Protein 2GYQ (pdb70)

Solvent-accessible surface area: 14610 Å² total; per-residue (Å²): 186,68,189,116,32,124,86,13,113,67,34,71,50,4,0,27,30,14,0,47,5,0,22,33,0,0,72,42,7,22,144,10,7,62,118,20,37,153,58,10,72,38,157,85,2,20,98,37,8,53,58,14,33,100,45,0,83,108,0,22,108,45,0,58,66,0,3,142,105,41,63,84,156,35,75,62,22,100,0,21,0,0,50,3,6,28,114,7,13,73,76,9,10,37,43,6,53,58,137,69,5,25,6,2,4,6,16,3,12,6,20,1,11,5,27,6,0,23,6,20,0,31,12,2,29,60,26,0,105,123,47,55,47,90,52,4,25,145,54,0,46,61,0,19,78,31,0,101,44,9,17,77,122,16,94,99,42,102,37,137,77,161,253,137,116,111,78,6,69,68,26,61,49,3,0,33,27,14,0,79,6,1,21,42,0,0,62,39,6,28,123,11,8,62,120,25,32,152,71,14,71,35,171,97,2,28,100,40,7,53,60,10,28,90,56,0,94,108,0,28,112,45,0,44,74,0,0,147,116,39,69,70,177,54,43,31,30,75,0,9,0,0,50,6,6,34,108,8,16,88,78,12,8,25,37,7,55,57,133,64,5,28,3,7,3,6,15,3,13,5,17,1,16,6,24,6,0,29,6,22,0,33,13,4,20,42,20,0,86,107,49,45,13,92,54,0,16,168,39,0,46,57,0,25,66,29,0,100,40,13,15,83,135,15,99,109,41,90,87

Nearest PDB structures (foldseek):
  2gyq-assembly1_B  TM=9.815E-01  e=6.489E-19  Rhodopseudomonas palustris CGA009
  4eru-assembly1_B  TM=9.199E-01  e=1.095E-09  Salmonella enterica subsp. enterica serovar Typhimurium str. 14028S
  7tmv-assembly1_B  TM=9.478E-01  e=3.724E-09  Klebsiella pneumoniae subsp. pneumoniae HS11286
  2gs4-assembly1_A  TM=9.525E-01  e=3.377E-09  Escherichia coli
  6z0c-assembly4_D  TM=4.037E-01  e=8.056E-02  Escherichia coli

Radius of gyration: 19.31 Å; Cα contacts (8 Å, |Δi|>4): 465; chains: 2; bounding box: 38×54×50 Å

Organism: Rhodopseudomonas palustris (strain ATCC BAA-98 / CGA009) (NCBI:txid258594)

Structure (mmCIF, N/CA/C/O backbone):
data_2GYQ
#
_entry.id   2GYQ
#
_cell.length_a   33.451
_cell.length_b   101.125
_cell.length_c   103.802
_cell.angle_alpha   90.00
_cell.angle_beta   90.00
_cell.angle_gamma   90.00
#
_symmetry.space_group_name_H-M   'P 21 21 21'
#
loop_
_entity.id
_entity.type
_entity.pdbx_description
1 polymer 'ycfI, putative structural protein'
2 non-polymer 'FE (III) ION'
3 non-polymer 'ZINC ION'
4 non-polymer 'SODIUM ION'
5 non-polymer 'ACETATE ION'
6 non-polymer 1,2-ETHANEDIOL
7 water water
#
loop_
_atom_site.group_PDB
_atom_site.id
_atom_site.type_symbol
_atom_site.label_atom_id
_atom_site.label_alt_id
_atom_site.label_comp_id
_atom_site.label_asym_id
_atom_site.label_entity_id
_atom_site.label_seq_id
_atom_site.pdbx_PDB_ins_code
_atom_site.Cartn_x
_atom_site.Cartn_y
_atom_site.Cartn_z
_atom_site.occupancy
_atom_site.B_iso_or_equiv
_atom_site.auth_seq_id
_atom_site.auth_comp_id
_atom_site.auth_asym_id
_atom_site.auth_atom_id
_atom_site.pdbx_PDB_model_num
ATOM 1 N N . MET A 1 3 ? -5.423 -6.218 0.620 1.00 30.73 1 MET A N 1
ATOM 2 C CA . MET A 1 3 ? -4.379 -5.148 0.501 1.00 30.16 1 MET A CA 1
ATOM 3 C C . MET A 1 3 ? -4.388 -4.246 1.728 1.00 28.59 1 MET A C 1
ATOM 4 O O . MET A 1 3 ? -3.584 -3.298 1.844 1.00 28.36 1 MET A O 1
ATOM 9 N N . GLY A 1 4 ? -5.299 -4.536 2.648 1.00 27.79 2 GLY A N 1
ATOM 10 C CA . GLY A 1 4 ? -5.478 -3.718 3.806 1.00 25.58 2 GLY A CA 1
ATOM 11 C C . GLY A 1 4 ? -6.183 -2.407 3.479 1.00 24.26 2 GLY A C 1
ATOM 12 O O . GLY A 1 4 ? -6.479 -2.095 2.323 1.00 25.08 2 GLY A O 1
ATOM 13 N N . PHE A 1 5 ? -6.423 -1.624 4.514 1.00 22.10 3 PHE A N 1
ATOM 14 C CA . PHE A 1 5 ? -7.124 -0.352 4.410 1.00 21.75 3 PHE A CA 1
ATOM 15 C C . PHE A 1 5 ? -6.448 0.817 3.727 1.00 23.04 3 PHE A C 1
ATOM 16 O O . PHE A 1 5 ? -7.125 1.622 3.072 1.00 25.63 3 PHE A O 1
ATOM 24 N N . PHE A 1 6 ? -5.143 0.930 3.857 1.00 21.78 4 PHE A N 1
ATOM 25 C CA A PHE A 1 6 ? -4.492 2.182 3.459 0.60 20.22 4 PHE A CA 1
ATOM 26 C CA B PHE A 1 6 ? -4.438 2.193 3.582 0.40 20.86 4 PHE A CA 1
ATOM 27 C C . PHE A 1 6 ? -3.343 1.922 2.557 1.00 19.93 4 PHE A C 1
ATOM 28 O O . PHE A 1 6 ? -2.292 2.520 2.675 1.00 18.79 4 PHE A O 1
ATOM 43 N N . SER A 1 7 ? -3.580 1.038 1.591 1.00 19.56 5 SER A N 1
ATOM 44 C CA A SER A 1 7 ? -2.534 0.603 0.668 0.60 19.61 5 SER A CA 1
ATOM 45 C CA B SER A 1 7 ? -2.497 0.617 0.712 0.40 19.77 5 SER A CA 1
ATOM 46 C C . SER A 1 7 ? -2.002 1.809 -0.121 1.00 19.72 5 SER A C 1
ATOM 47 O O . SER A 1 7 ? -2.776 2.539 -0.767 1.00 19.84 5 SER A O 1
ATOM 52 N N . ARG A 1 8 ? -0.698 2.029 -0.048 1.00 19.29 6 ARG A N 1
AT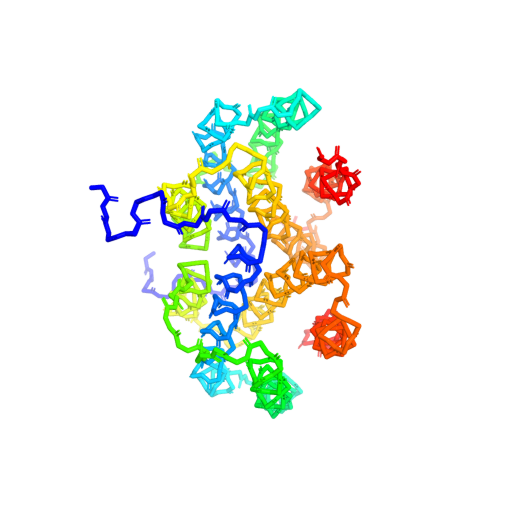OM 53 C CA . ARG A 1 8 ? -0.024 3.137 -0.796 1.00 17.89 6 ARG A CA 1
ATOM 54 C C . ARG A 1 8 ? -0.576 4.552 -0.430 1.00 19.04 6 ARG A C 1
ATOM 55 O O . ARG A 1 8 ? -0.487 5.494 -1.242 1.00 20.87 6 ARG A O 1
ATOM 63 N N . ASP A 1 9 ? -1.114 4.737 0.777 1.00 17.98 7 ASP A N 1
ATOM 64 C CA . ASP A 1 9 ? -1.595 6.060 1.183 1.00 16.93 7 ASP A CA 1
ATOM 65 C C . ASP A 1 9 ? -0.592 7.003 1.896 1.00 17.35 7 ASP A C 1
ATOM 66 O O . ASP A 1 9 ? -0.839 8.209 2.059 1.00 18.84 7 ASP A O 1
ATOM 71 N N . ILE A 1 10 ? 0.530 6.443 2.329 1.00 14.42 8 ILE A N 1
ATOM 72 C CA . ILE A 1 10 ? 1.625 7.247 2.871 1.00 13.67 8 ILE A CA 1
ATOM 73 C C . ILE A 1 10 ? 2.471 7.705 1.691 1.00 13.45 8 ILE A C 1
ATOM 74 O O . ILE A 1 10 ? 3.174 6.914 1.075 1.00 13.99 8 ILE A O 1
ATOM 79 N N . GLN A 1 11 ? 2.381 8.990 1.373 1.00 13.30 9 GLN A N 1
ATOM 80 C CA A GLN A 1 11 ? 2.987 9.472 0.130 0.60 14.53 9 GLN A CA 1
ATOM 81 C CA B GLN A 1 11 ? 2.939 9.529 0.133 0.40 14.73 9 GLN A CA 1
ATOM 82 C C . GLN A 1 11 ? 4.271 10.252 0.312 1.00 15.36 9 GLN A C 1
ATOM 83 O O . GLN A 1 11 ? 5.101 10.277 -0.569 1.00 17.85 9 GLN A O 1
ATOM 94 N N . THR A 1 12 ? 4.436 10.879 1.456 1.00 14.19 10 THR A N 1
ATOM 95 C CA . THR A 1 12 ? 5.558 11.769 1.705 1.00 13.72 10 THR A CA 1
ATOM 96 C C . THR A 1 12 ? 6.219 11.474 3.050 1.00 12.63 10 THR A C 1
ATOM 97 O O . THR A 1 12 ? 5.640 10.771 3.894 1.00 12.22 10 THR A O 1
ATOM 101 N N . MET A 1 13 ? 7.394 12.067 3.280 1.00 12.28 11 MET A N 1
ATOM 102 C CA . MET A 1 13 ? 8.039 11.970 4.615 1.00 11.98 11 MET A CA 1
ATOM 103 C C . MET A 1 13 ? 7.183 12.611 5.693 1.00 12.13 11 MET A C 1
ATOM 104 O O . MET A 1 13 ? 7.166 12.099 6.807 1.00 12.45 11 MET A O 1
ATOM 109 N N . GLU A 1 14 ? 6.448 13.710 5.395 1.00 11.82 12 GLU A N 1
ATOM 110 C CA A GLU A 1 14 ? 5.521 14.266 6.381 0.50 12.13 12 GLU A CA 1
ATOM 111 C CA B GLU A 1 14 ? 5.524 14.280 6.366 0.50 12.46 12 GLU A CA 1
ATOM 112 C C . GLU A 1 14 ? 4.470 13.226 6.745 1.00 12.03 12 GLU A C 1
ATOM 113 O O . GLU A 1 14 ? 4.175 13.013 7.960 1.00 11.59 12 GLU A O 1
ATOM 124 N N . ASP A 1 15 ? 3.933 12.517 5.736 1.00 11.20 13 ASP A N 1
ATOM 125 C CA . ASP A 1 15 ? 2.947 11.447 6.035 1.00 11.48 13 ASP A CA 1
ATOM 126 C C . ASP A 1 15 ? 3.579 10.334 6.893 1.00 10.73 13 ASP A C 1
ATOM 127 O O . ASP A 1 15 ? 2.919 9.811 7.812 1.00 10.69 13 ASP A O 1
ATOM 132 N N . LEU A 1 16 ? 4.818 9.977 6.604 1.00 9.43 14 LEU A N 1
ATOM 133 C CA . LEU A 1 16 ? 5.471 8.877 7.340 1.00 9.58 14 LEU A CA 1
ATOM 134 C C . LEU A 1 16 ? 5.759 9.306 8.804 1.00 10.42 14 LEU A C 1
ATOM 135 O O . LEU A 1 16 ? 5.547 8.521 9.730 1.00 10.24 14 LEU A O 1
ATOM 140 N N . LEU A 1 17 ? 6.208 10.545 8.989 1.00 10.35 15 LEU A N 1
ATOM 141 C CA . LEU A 1 17 ? 6.382 11.104 10.329 1.00 10.32 15 LEU A CA 1
ATOM 142 C C . LEU A 1 17 ? 5.068 11.060 11.104 1.00 9.55 15 LEU A C 1
ATOM 143 O O . LEU A 1 17 ? 5.020 10.654 12.254 1.00 10.01 15 LEU A O 1
ATOM 148 N N . LEU A 1 18 ? 3.983 11.499 10.461 1.00 9.35 16 LEU A N 1
ATOM 149 C CA . LEU A 1 18 ? 2.667 11.524 11.114 1.00 9.83 16 LEU A CA 1
ATOM 150 C C . LEU A 1 18 ? 2.285 10.083 11.537 1.00 9.17 16 LEU A C 1
ATOM 151 O O . LEU A 1 18 ? 1.829 9.859 12.690 1.00 9.48 16 LEU A O 1
ATOM 156 N N . HIS A 1 19 ? 2.426 9.125 10.611 1.00 9.16 17 HIS A N 1
ATOM 157 C CA . HIS A 1 19 ? 2.117 7.723 10.896 1.00 7.80 17 HIS A CA 1
ATOM 158 C C . HIS A 1 19 ? 2.981 7.220 12.087 1.00 7.74 17 HIS A C 1
ATOM 159 O O . HIS A 1 19 ? 2.463 6.612 13.029 1.00 8.60 17 HIS A O 1
ATOM 166 N N . GLY A 1 20 ? 4.282 7.525 12.089 1.00 7.96 18 GLY A N 1
ATOM 167 C CA . GLY A 1 20 ? 5.210 7.109 13.162 1.00 8.95 18 GLY A CA 1
ATOM 168 C C . GLY A 1 20 ? 4.838 7.743 14.504 1.00 8.44 18 GLY A C 1
ATOM 169 O O . GLY A 1 20 ? 4.947 7.104 15.541 1.00 8.76 18 GLY A O 1
ATOM 170 N N . LEU A 1 21 ? 4.446 9.015 14.498 1.00 8.65 19 LEU A N 1
ATOM 171 C CA . LEU A 1 21 ? 4.017 9.702 15.740 1.00 9.09 19 LEU A CA 1
ATOM 172 C C . LEU A 1 21 ? 2.713 9.053 16.271 1.00 8.34 19 LEU A C 1
ATOM 173 O O . LEU A 1 21 ? 2.577 8.835 17.467 1.00 9.39 19 LEU A O 1
ATOM 178 N N . ARG A 1 22 ? 1.780 8.724 15.376 1.00 8.91 20 ARG A N 1
ATOM 179 C CA . ARG A 1 22 ? 0.539 8.066 15.805 1.00 9.48 20 ARG A CA 1
ATOM 180 C C . ARG A 1 22 ? 0.836 6.671 16.363 1.00 8.38 20 ARG A C 1
ATOM 181 O O . ARG A 1 22 ? 0.270 6.263 17.376 1.00 8.65 20 ARG A O 1
ATOM 189 N N . ASP A 1 23 ? 1.797 5.998 15.776 1.00 8.47 21 ASP A N 1
ATOM 190 C CA . ASP A 1 23 ? 2.220 4.645 16.205 1.00 8.65 21 ASP A CA 1
ATOM 191 C C . ASP A 1 23 ? 2.823 4.741 17.647 1.00 7.94 21 ASP A C 1
ATOM 192 O O . ASP A 1 23 ? 2.407 4.005 18.572 1.00 8.56 21 ASP A O 1
ATOM 197 N N . ILE A 1 24 ? 3.738 5.688 17.888 1.00 8.23 22 ILE A N 1
ATOM 198 C CA . ILE A 1 24 ? 4.330 5.797 19.234 1.00 9.35 22 ILE A CA 1
ATOM 199 C C . ILE A 1 24 ? 3.316 6.306 20.253 1.00 8.78 22 ILE A C 1
ATOM 200 O O . ILE A 1 24 ? 3.361 5.898 21.429 1.00 8.79 22 ILE A O 1
ATOM 205 N N . TYR A 1 25 ? 2.380 7.142 19.804 1.00 9.36 23 TYR A N 1
ATOM 206 C CA . TYR A 1 25 ? 1.312 7.631 20.687 1.00 9.88 23 TYR A CA 1
ATOM 207 C C . TYR A 1 25 ? 0.483 6.448 21.175 1.00 9.50 23 TYR A C 1
ATOM 208 O O . TYR A 1 25 ? 0.237 6.288 22.402 1.00 8.99 23 TYR A O 1
ATOM 217 N N . TYR A 1 26 ? 0.089 5.591 20.244 1.00 9.55 24 TYR A N 1
ATOM 218 C CA . TYR A 1 26 ? -0.629 4.372 20.600 1.00 9.33 24 TYR A CA 1
ATOM 219 C C . TYR A 1 26 ? 0.211 3.525 21.580 1.00 9.00 24 TYR A C 1
ATOM 220 O O . TYR A 1 26 ? -0.328 3.010 22.602 1.00 9.32 24 TYR A O 1
ATOM 229 N N . ALA A 1 27 ? 1.507 3.383 21.304 1.00 8.54 25 ALA A N 1
ATOM 230 C CA . ALA A 1 27 ? 2.360 2.598 22.191 1.00 8.75 25 ALA A CA 1
ATOM 231 C C . ALA A 1 27 ? 2.393 3.186 23.609 1.00 8.69 25 ALA A C 1
ATOM 232 O O . ALA A 1 27 ? 2.261 2.444 24.590 1.00 9.28 25 ALA A O 1
ATOM 234 N N . GLU A 1 28 ? 2.543 4.515 23.711 1.00 8.92 26 GLU A N 1
ATOM 235 C CA . GLU A 1 28 ? 2.516 5.160 25.027 1.00 9.34 26 GLU A CA 1
ATOM 236 C C . GLU A 1 28 ? 1.209 4.908 25.753 1.00 9.60 26 GLU A C 1
ATOM 237 O O . GLU A 1 28 ? 1.212 4.574 26.953 1.00 10.12 26 GLU A O 1
ATOM 243 N N . GLN A 1 29 ? 0.097 4.967 25.033 1.00 9.41 27 GLN A N 1
ATOM 244 C CA A GLN A 1 29 ? -1.192 4.658 25.644 0.60 9.91 27 GLN A CA 1
ATOM 245 C CA B GLN A 1 29 ? -1.186 4.663 25.654 0.40 10.10 27 GLN A CA 1
ATOM 246 C C . GLN A 1 29 ? -1.239 3.215 26.147 1.00 10.10 27 GLN A C 1
ATOM 247 O O . GLN A 1 29 ? -1.704 2.942 27.283 1.00 11.53 27 GLN A O 1
ATOM 258 N N . GLN A 1 30 ? -0.734 2.291 25.345 1.00 9.60 28 GLN A N 1
ATOM 259 C CA . GLN A 1 30 ? -0.721 0.884 25.760 1.00 10.13 28 GLN A CA 1
ATOM 260 C C . GLN A 1 30 ? 0.162 0.657 26.973 1.00 10.76 28 GLN A C 1
ATOM 261 O O . GLN A 1 30 ? -0.191 -0.150 27.877 1.00 11.62 28 GLN A O 1
ATOM 267 N N . ILE A 1 31 ? 1.277 1.376 27.008 1.00 9.59 29 ILE A N 1
ATOM 268 C CA . ILE A 1 31 ? 2.199 1.306 28.128 1.00 10.54 29 ILE A CA 1
ATOM 269 C C . ILE A 1 31 ? 1.488 1.799 29.403 1.00 11.43 29 ILE A C 1
ATOM 270 O O . ILE A 1 31 ? 1.662 1.210 30.475 1.00 11.58 29 ILE A O 1
ATOM 275 N N . THR A 1 32 ? 0.679 2.853 29.291 1.00 12.13 30 THR A N 1
ATOM 276 C CA . THR A 1 32 ? -0.065 3.316 30.499 1.00 12.61 30 THR A CA 1
ATOM 277 C C . THR A 1 32 ? -1.056 2.280 31.006 1.00 13.44 30 THR A C 1
ATOM 278 O O . THR A 1 32 ? -1.380 2.264 32.199 1.00 12.79 30 THR A O 1
ATOM 282 N N . LYS A 1 33 ? -1.487 1.380 30.119 1.00 13.86 31 LYS A N 1
ATOM 283 C CA . LYS A 1 33 ? -2.424 0.304 30.514 1.00 16.37 31 LYS A CA 1
ATOM 284 C C . LYS A 1 33 ? -1.656 -0.878 31.063 1.00 16.50 31 LYS A C 1
ATOM 285 O O . LYS A 1 33 ? -2.139 -1.558 32.004 1.00 19.04 31 LYS A O 1
ATOM 291 N N . ALA A 1 34 ? -0.464 -1.138 30.519 1.00 15.70 32 ALA A N 1
ATOM 292 C CA . ALA A 1 34 ? 0.336 -2.299 30.923 1.00 15.71 32 ALA A CA 1
ATOM 293 C C . ALA A 1 34 ? 1.082 -2.072 32.232 1.00 14.68 32 ALA A C 1
ATOM 294 O O . ALA A 1 34 ? 1.278 -3.019 33.042 1.00 14.34 32 ALA A O 1
ATOM 296 N N . LEU A 1 35 ? 1.557 -0.864 32.439 1.00 14.69 33 LEU A N 1
ATOM 297 C CA . LEU A 1 35 ? 2.376 -0.603 33.628 1.00 13.92 33 LEU A CA 1
ATOM 298 C C . LEU A 1 35 ? 1.660 -0.931 34.961 1.00 14.58 33 LEU A C 1
ATOM 299 O O . LEU A 1 35 ? 2.277 -1.549 35.836 1.00 13.59 33 LEU A O 1
ATOM 304 N N . PRO A 1 36 ? 0.372 -0.569 35.127 1.00 15.03 34 PRO A N 1
ATOM 305 C CA . PRO A 1 36 ? -0.304 -0.971 36.390 1.00 15.72 34 PRO A CA 1
ATOM 306 C C . PRO A 1 36 ? -0.262 -2.485 36.661 1.00 14.72 34 PRO A C 1
ATOM 307 O O . PRO A 1 36 ? -0.100 -2.898 37.833 1.00 14.58 34 PRO A O 1
ATOM 311 N N . LYS A 1 37 ? -0.334 -3.299 35.591 1.00 15.33 35 LYS A N 1
ATOM 312 C CA A LYS A 1 37 ? -0.235 -4.765 35.728 0.50 15.20 35 LYS A CA 1
ATOM 313 C CA B LYS A 1 37 ? -0.244 -4.755 35.725 0.50 15.20 35 LYS A CA 1
ATOM 314 C C . LYS A 1 37 ? 1.158 -5.192 36.160 1.00 14.78 35 LYS A C 1
ATOM 315 O O . LYS A 1 37 ? 1.328 -6.041 37.076 1.00 15.26 35 LYS A O 1
ATOM 326 N N . MET A 1 38 ? 2.178 -4.585 35.550 1.00 12.93 36 MET A N 1
ATOM 327 C CA A MET A 1 38 ? 3.555 -4.908 35.927 0.50 13.04 36 MET A CA 1
ATOM 328 C CA B MET A 1 38 ? 3.590 -4.832 35.905 0.50 13.90 36 MET A CA 1
ATOM 329 C C . MET A 1 38 ? 3.869 -4.436 37.345 1.00 12.79 36 MET A C 1
ATOM 330 O O . MET A 1 38 ? 4.548 -5.140 38.099 1.00 13.19 36 MET A O 1
ATOM 339 N N . ILE A 1 39 ? 3.337 -3.289 37.721 1.00 12.83 37 ILE A N 1
ATOM 340 C CA . ILE A 1 39 ? 3.491 -2.749 39.079 1.00 12.28 37 ILE A CA 1
ATOM 341 C C . ILE A 1 39 ? 2.889 -3.733 40.118 1.00 12.71 37 ILE A C 1
ATOM 342 O O . ILE A 1 39 ? 3.524 -4.074 41.139 1.00 12.86 37 ILE A O 1
ATOM 347 N N . GLU A 1 40 ? 1.680 -4.191 39.841 1.00 13.61 38 GLU A N 1
ATOM 348 C CA A GLU A 1 40 ? 1.021 -5.142 40.721 0.60 14.94 38 GLU A CA 1
ATOM 349 C CA B GLU A 1 40 ? 0.987 -5.190 40.664 0.40 14.81 38 GLU A CA 1
ATOM 350 C C . GLU A 1 40 ? 1.808 -6.457 40.815 1.00 14.90 38 GLU A C 1
ATOM 351 O O . GLU A 1 40 ? 1.891 -7.038 41.922 1.00 15.50 38 GLU A O 1
ATOM 362 N N . GLN A 1 41 ? 2.384 -6.920 39.690 1.00 12.87 39 GLN A N 1
ATOM 363 C CA . GLN A 1 41 ? 3.147 -8.189 39.680 1.00 13.59 39 GLN A CA 1
ATOM 364 C C . GLN A 1 41 ? 4.487 -8.060 40.398 1.00 12.77 39 GLN A C 1
ATOM 365 O O . GLN A 1 41 ? 5.008 -9.058 40.927 1.00 15.09 39 GLN A O 1
ATOM 371 N N . ALA A 1 42 ? 5.079 -6.857 40.383 1.00 12.79 40 ALA A N 1
ATOM 372 C CA . ALA A 1 42 ? 6.443 -6.661 40.917 1.00 12.92 40 ALA A CA 1
ATOM 373 C C . ALA A 1 42 ? 6.422 -6.784 42.437 1.00 13.28 40 ALA A C 1
ATOM 374 O O . ALA A 1 42 ? 5.549 -6.207 43.089 1.00 14.55 40 ALA A O 1
ATOM 376 N N . THR A 1 43 ? 7.351 -7.543 42.996 1.00 12.73 41 THR A N 1
ATOM 377 C CA . THR A 1 43 ? 7.432 -7.726 44.441 1.00 12.86 41 THR A CA 1
ATOM 378 C C . THR A 1 43 ? 8.416 -6.737 45.057 1.00 12.22 41 THR A C 1
ATOM 379 O O . THR A 1 43 ? 8.139 -6.139 46.088 1.00 14.34 41 THR A O 1
ATOM 383 N N . ASN A 1 44 ? 9.565 -6.577 44.441 1.00 12.75 42 ASN A N 1
ATOM 384 C CA . ASN A 1 44 ? 10.594 -5.671 44.931 1.00 12.73 42 ASN A CA 1
ATOM 385 C C . ASN A 1 44 ? 10.079 -4.241 44.900 1.00 13.59 42 ASN A C 1
ATOM 386 O O . ASN A 1 44 ? 9.529 -3.796 43.887 1.00 14.22 42 ASN A O 1
ATOM 391 N N . ARG A 1 45 ? 10.201 -3.543 46.031 1.00 13.18 43 ARG A N 1
ATOM 392 C CA . ARG A 1 45 ? 9.590 -2.215 46.149 1.00 13.95 43 ARG A CA 1
ATOM 393 C C . ARG A 1 45 ? 10.307 -1.194 45.301 1.00 15.17 43 ARG A C 1
ATOM 394 O O . ARG A 1 45 ? 9.676 -0.277 44.851 1.00 16.41 43 ARG A O 1
ATOM 402 N N . ASP A 1 46 ? 11.612 -1.333 45.043 1.00 15.12 44 ASP A N 1
ATOM 403 C CA . ASP A 1 46 ? 12.245 -0.385 44.154 1.00 16.87 44 ASP A CA 1
ATOM 404 C C . ASP A 1 46 ? 11.787 -0.558 42.705 1.00 16.17 44 ASP A C 1
ATOM 405 O O . ASP A 1 46 ? 11.630 0.418 41.982 1.00 16.40 44 ASP A O 1
ATOM 410 N N . LEU A 1 47 ? 11.533 -1.801 42.326 1.00 15.27 45 LEU A N 1
ATOM 411 C CA . LEU A 1 47 ? 10.944 -2.056 41.030 1.00 15.05 45 LEU A CA 1
ATOM 412 C C . LEU A 1 47 ? 9.504 -1.543 40.946 1.00 16.30 45 LEU A C 1
ATOM 413 O O . LEU A 1 47 ? 9.153 -0.871 39.945 1.00 16.73 45 LEU A O 1
ATOM 418 N N . SER A 1 48 ? 8.663 -1.889 41.932 1.00 17.34 46 SER A N 1
ATOM 419 C CA A SER A 1 48 ? 7.248 -1.478 41.913 0.60 17.52 46 SER A CA 1
ATOM 420 C CA B SER A 1 48 ? 7.278 -1.472 41.855 0.40 17.95 46 SER A CA 1
ATOM 421 C C . SER A 1 48 ? 7.092 0.036 41.975 1.00 18.44 46 SER A C 1
ATOM 422 O O . SER A 1 48 ? 6.416 0.650 41.139 1.00 18.34 46 SER A O 1
ATOM 427 N N . GLN A 1 49 ? 7.744 0.652 42.951 1.00 19.77 47 GLN A N 1
ATOM 428 C CA . GLN A 1 49 ? 7.703 2.099 43.066 1.00 20.77 47 GLN A CA 1
ATOM 429 C C . GLN A 1 49 ? 8.406 2.771 41.858 1.00 19.84 47 GLN A C 1
ATOM 430 O O . GLN A 1 49 ? 7.929 3.761 41.311 1.00 20.87 47 GLN A O 1
ATOM 436 N N . GLY A 1 50 ? 9.452 2.147 41.322 1.00 20.23 48 GLY A N 1
ATOM 437 C CA . GLY A 1 50 ? 10.129 2.678 40.136 1.00 18.54 48 GLY A CA 1
ATOM 438 C C . GLY A 1 50 ? 9.238 2.650 38.877 1.00 18.35 48 GLY A C 1
ATOM 439 O O . GLY A 1 50 ? 9.165 3.590 38.107 1.00 20.22 48 GLY A O 1
ATOM 440 N N . LEU A 1 51 ? 8.558 1.542 38.647 1.00 16.76 49 LEU A N 1
ATOM 441 C CA . LEU A 1 51 ? 7.616 1.495 37.505 1.00 14.75 49 LEU A CA 1
ATOM 442 C C . LEU A 1 51 ? 6.452 2.492 37.675 1.00 15.42 49 LEU A C 1
ATOM 443 O O . LEU A 1 51 ? 5.917 3.012 36.696 1.00 15.19 49 LEU A O 1
ATOM 448 N N . THR A 1 52 ? 6.047 2.745 38.922 1.00 14.55 50 THR A N 1
ATOM 449 C CA . THR A 1 52 ? 5.028 3.755 39.190 1.00 15.89 50 THR A CA 1
ATOM 450 C C . THR A 1 52 ? 5.553 5.119 38.692 1.00 15.01 50 THR A C 1
ATOM 451 O O . THR A 1 52 ? 4.802 5.886 38.063 1.00 15.57 50 THR A O 1
ATOM 455 N N . SER A 1 53 ? 6.824 5.433 38.955 1.00 14.92 51 SER A N 1
ATOM 456 C CA A SER A 1 53 ? 7.405 6.665 38.408 0.50 15.57 51 SER A CA 1
ATOM 457 C CA B SER A 1 53 ? 7.451 6.644 38.413 0.50 16.16 51 SER A CA 1
ATOM 458 C C . SER A 1 53 ? 7.431 6.656 36.872 1.00 16.26 51 SER A C 1
ATOM 459 O O . SER A 1 53 ? 7.147 7.698 36.233 1.00 16.90 51 SER A O 1
ATOM 464 N N . HIS A 1 54 ? 7.735 5.501 36.286 1.00 15.46 52 HIS A N 1
ATOM 465 C CA A HIS A 1 54 ? 7.719 5.523 34.826 0.70 15.82 52 HIS A CA 1
ATOM 466 C CA B HIS A 1 54 ? 7.706 5.262 34.816 0.30 13.86 52 HIS A CA 1
ATOM 467 C C . HIS A 1 54 ? 6.313 5.632 34.280 1.00 14.77 52 HIS A C 1
ATOM 468 O O . HIS A 1 54 ? 6.148 6.261 33.225 1.00 14.93 52 HIS A O 1
ATOM 481 N N . LEU A 1 55 ? 5.301 5.192 35.035 1.00 14.54 53 LEU A N 1
ATOM 482 C CA . LEU A 1 55 ? 3.916 5.420 34.608 1.00 13.55 53 LEU A CA 1
ATOM 483 C C . LEU A 1 55 ? 3.590 6.931 34.574 1.00 14.93 53 LEU A C 1
ATOM 484 O O . LEU A 1 55 ? 2.983 7.424 33.626 1.00 14.60 53 LEU A O 1
ATOM 489 N N . GLU A 1 56 ? 4.010 7.652 35.614 1.00 15.37 54 GLU A N 1
ATOM 490 C CA . GLU A 1 56 ? 3.802 9.112 35.675 1.00 16.96 54 GLU A CA 1
ATOM 491 C C . GLU A 1 56 ? 4.541 9.766 34.512 1.00 15.37 54 GLU A C 1
ATOM 492 O O . GLU A 1 56 ? 4.018 10.674 33.881 1.00 17.38 54 GLU A O 1
ATOM 498 N N . GLU A 1 57 ? 5.761 9.314 34.228 1.00 15.92 55 GLU A N 1
ATOM 499 C CA A GLU A 1 57 ? 6.516 9.895 33.127 0.70 15.99 55 GLU A CA 1
ATOM 500 C CA B GLU A 1 57 ? 6.545 9.853 33.124 0.30 15.41 55 GLU A CA 1
ATOM 501 C C . GLU A 1 57 ? 5.881 9.601 31.777 1.00 15.45 55 GLU A C 1
ATOM 502 O O . GLU A 1 57 ? 5.862 10.463 30.903 1.00 15.89 55 GLU A O 1
ATOM 513 N N . THR A 1 58 ? 5.335 8.393 31.614 1.00 14.30 56 THR A N 1
ATOM 514 C CA . THR A 1 58 ? 4.635 8.043 30.368 1.00 14.01 56 THR A CA 1
ATOM 515 C C . THR A 1 58 ? 3.413 8.967 30.143 1.00 1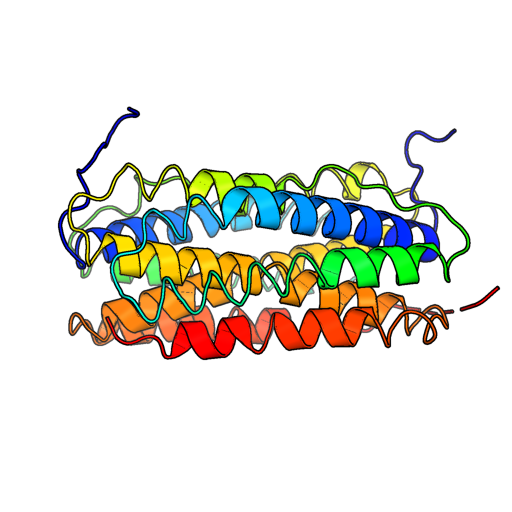4.67 56 THR A C 1
ATOM 516 O O . THR A 1 58 ? 3.137 9.389 29.008 1.00 13.14 56 THR A O 1
ATOM 520 N N . GLN A 1 59 ? 2.673 9.290 31.214 1.00 15.62 57 GLN A N 1
ATOM 521 C CA A GLN A 1 59 ? 1.571 10.245 31.087 0.60 16.42 57 GLN A CA 1
ATOM 522 C CA B GLN A 1 59 ? 1.575 10.257 31.130 0.40 16.40 57 GLN A CA 1
ATOM 523 C C . GLN A 1 59 ? 2.095 11.602 30.599 1.00 15.79 57 GLN A C 1
ATOM 524 O O . GLN A 1 59 ? 1.477 12.238 29.732 1.00 15.52 57 GLN A O 1
ATOM 535 N N . LYS A 1 60 ? 3.247 12.022 31.106 1.00 15.65 58 LYS A N 1
ATOM 536 C CA . LYS A 1 60 ? 3.852 13.281 30.645 1.00 16.06 58 LYS A CA 1
ATOM 537 C C . LYS A 1 60 ? 4.300 13.190 29.174 1.00 14.50 58 LYS A C 1
ATOM 538 O O . LYS A 1 60 ? 4.183 14.145 28.414 1.00 14.78 58 LYS A O 1
ATOM 544 N N . GLN A 1 61 ? 4.800 12.030 28.779 1.00 13.89 59 GLN A N 1
ATOM 545 C CA A GLN A 1 61 ? 5.178 11.862 27.380 0.60 12.13 59 GLN A CA 1
ATOM 546 C CA B GLN A 1 61 ? 5.184 11.741 27.380 0.40 12.57 59 GLN A CA 1
ATOM 547 C C . GLN A 1 61 ? 3.987 11.951 26.436 1.00 11.67 59 GLN A C 1
ATOM 548 O O . GLN A 1 61 ? 4.111 12.472 25.315 1.00 11.90 59 GLN A O 1
ATOM 559 N N . ILE A 1 62 ? 2.831 11.455 26.863 1.00 11.08 60 ILE A N 1
ATOM 560 C CA . ILE A 1 62 ? 1.580 11.602 26.078 1.00 11.75 60 ILE A CA 1
ATOM 561 C C . ILE A 1 62 ? 1.192 13.073 25.973 1.00 12.80 60 ILE A C 1
ATOM 562 O O . ILE A 1 62 ? 0.827 13.542 24.893 1.00 12.85 60 ILE A O 1
ATOM 567 N N . GLU A 1 63 ? 1.328 13.809 27.076 1.00 13.54 61 GLU A N 1
ATOM 568 C CA . GLU A 1 63 ? 1.065 15.265 27.063 1.00 14.53 61 GLU A CA 1
ATOM 569 C C . GLU A 1 63 ? 2.003 15.984 26.097 1.00 13.26 61 GLU A C 1
ATOM 570 O O . GLU A 1 63 ? 1.544 16.856 25.350 1.00 13.97 61 GLU A O 1
ATOM 576 N N . ARG A 1 64 ? 3.277 15.566 26.053 1.00 13.23 62 ARG A N 1
ATOM 577 C CA . ARG A 1 64 ? 4.236 16.115 25.090 1.00 13.07 62 ARG A CA 1
ATOM 578 C C . ARG A 1 64 ? 3.817 15.789 23.676 1.00 11.70 62 ARG A C 1
ATOM 579 O O . ARG A 1 64 ? 3.799 16.672 22.809 1.00 11.63 62 ARG A O 1
ATOM 587 N N . LEU A 1 65 ? 3.420 14.543 23.433 1.00 10.82 63 LEU A N 1
ATOM 588 C CA . LEU A 1 65 ? 2.964 14.173 22.091 1.00 10.48 63 LEU A CA 1
ATOM 589 C C . LEU A 1 65 ? 1.708 14.966 21.685 1.00 10.84 63 LEU A C 1
ATOM 590 O O . LEU A 1 65 ? 1.564 15.315 20.533 1.00 11.58 63 LEU A O 1
ATOM 595 N N . ASP A 1 66 ? 0.799 15.230 22.643 1.00 11.79 64 ASP A N 1
ATOM 596 C CA . ASP A 1 66 ? -0.397 16.032 22.351 1.00 12.85 64 ASP A CA 1
ATOM 597 C C . ASP A 1 66 ? 0.014 17.390 21.801 1.00 12.94 64 ASP A C 1
ATOM 598 O O . ASP A 1 66 ? -0.580 17.878 20.827 1.00 13.92 64 ASP A O 1
ATOM 603 N N . GLN A 1 67 ? 1.071 17.981 22.367 1.00 12.71 65 GLN A N 1
ATOM 604 C CA . GLN A 1 67 ? 1.590 19.277 21.851 1.00 13.77 65 GLN A CA 1
ATOM 605 C C . GLN A 1 67 ? 2.152 19.147 20.423 1.00 13.89 65 GLN A C 1
ATOM 606 O O . GLN A 1 67 ? 1.942 20.029 19.545 1.00 14.51 65 GLN A O 1
ATOM 612 N N . VAL A 1 68 ? 2.842 18.040 20.163 1.00 12.17 66 VAL A N 1
ATOM 613 C CA . VAL A 1 68 ? 3.374 17.776 18.829 1.00 11.93 66 VAL A CA 1
ATOM 614 C C . VAL A 1 68 ? 2.236 17.676 17.806 1.00 11.72 66 VAL A C 1
ATOM 615 O O . VAL A 1 68 ? 2.323 18.279 16.708 1.00 12.98 66 VAL A O 1
ATOM 619 N N . PHE A 1 69 ? 1.190 16.905 18.131 1.00 12.49 67 PHE A N 1
ATOM 620 C CA . PHE A 1 69 ? 0.057 16.790 17.233 1.00 12.98 67 PHE A CA 1
ATOM 621 C C . PHE A 1 69 ? -0.646 18.112 16.962 1.00 13.71 67 PHE A C 1
ATOM 622 O O . PHE A 1 69 ? -1.014 18.380 15.826 1.00 14.59 67 PHE A O 1
ATOM 630 N N . LYS A 1 70 ? -0.768 18.927 17.990 1.00 14.43 68 LYS A N 1
ATOM 631 C CA A LYS A 1 70 ? -1.298 20.293 17.853 0.50 15.90 68 LYS A CA 1
ATOM 632 C CA B LYS A 1 70 ? -1.298 20.279 17.811 0.50 15.64 68 LYS A CA 1
ATOM 633 C C . LYS A 1 70 ? -0.505 21.074 16.807 1.00 16.09 68 LYS A C 1
ATOM 634 O O . LYS A 1 70 ? -1.087 21.710 15.914 1.00 17.81 68 LYS A O 1
ATOM 645 N N . 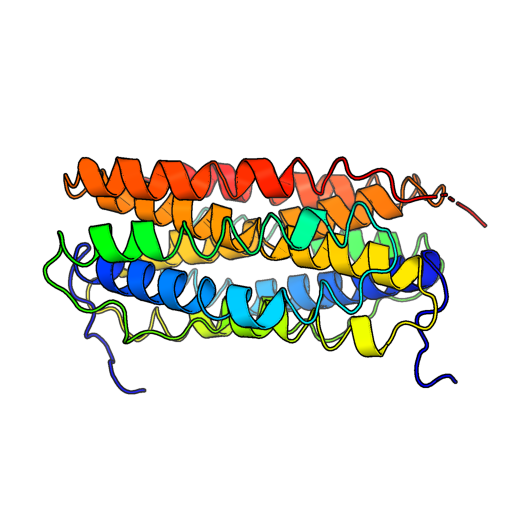LYS A 1 71 ? 0.814 21.021 16.908 1.00 15.85 69 LYS A N 1
ATOM 646 C CA . LYS A 1 71 ? 1.673 21.740 15.988 1.00 16.50 69 LYS A CA 1
ATOM 647 C C . LYS A 1 71 ? 1.537 21.242 14.554 1.00 17.07 69 LYS A C 1
ATOM 648 O O . LYS A 1 71 ? 1.719 22.015 13.606 1.00 20.22 69 LYS A O 1
ATOM 654 N N . LEU A 1 72 ? 1.207 19.948 14.383 1.00 15.17 70 LEU A N 1
ATOM 655 C CA . LEU A 1 72 ? 0.969 19.380 13.035 1.00 15.76 70 LEU A CA 1
ATOM 656 C C . LEU A 1 72 ? -0.464 19.608 12.532 1.00 16.25 70 LEU A C 1
ATOM 657 O O . LEU A 1 72 ? -0.772 19.350 11.347 1.00 17.71 70 LEU A O 1
ATOM 662 N N . GLY A 1 73 ? -1.338 20.016 13.449 1.00 16.45 71 GLY A N 1
ATOM 663 C CA . GLY A 1 73 ? -2.755 20.181 13.139 1.00 18.12 71 GLY A CA 1
ATOM 664 C C . GLY A 1 73 ? -3.413 18.860 12.801 1.00 18.36 71 GLY A C 1
ATOM 665 O O . GLY A 1 73 ? -4.245 18.807 11.874 1.00 19.56 71 GLY A O 1
ATOM 666 N N . GLN A 1 74 ? -3.046 17.798 13.534 1.00 17.33 72 GLN A N 1
ATOM 667 C CA . GLN A 1 74 ? -3.538 16.431 13.271 1.00 16.90 72 GLN A CA 1
ATOM 668 C C . GLN A 1 74 ? -3.928 15.745 14.554 1.00 16.45 72 GLN A C 1
ATOM 669 O O . GLN A 1 74 ? -3.337 16.004 15.603 1.00 17.25 72 GLN A O 1
ATOM 675 N N . LYS A 1 75 ? -4.902 14.844 14.470 1.00 16.56 73 LYS A N 1
ATOM 676 C CA A LYS A 1 75 ? -5.301 14.096 15.657 0.50 16.97 73 LYS A CA 1
ATOM 677 C CA B LYS A 1 75 ? -5.345 14.044 15.608 0.50 17.09 73 LYS A CA 1
ATOM 678 C C . LYS A 1 75 ? -4.300 12.963 15.908 1.00 16.70 73 LYS A C 1
ATOM 679 O O . LYS A 1 75 ? -3.714 12.444 14.982 1.00 16.70 73 LYS A O 1
ATOM 690 N N . PRO A 1 76 ? -4.081 12.630 17.192 1.00 16.52 74 PRO A N 1
ATOM 691 C CA . PRO A 1 76 ? -3.075 11.581 17.519 1.00 16.77 74 PRO A CA 1
ATOM 692 C C . PRO A 1 76 ? -3.560 10.159 17.291 1.00 17.19 74 PRO A C 1
ATOM 693 O O . PRO A 1 76 ? -2.742 9.228 17.222 1.00 15.83 74 PRO A O 1
ATOM 697 N N . SER A 1 77 ? -4.876 9.973 17.198 1.00 18.34 75 SER A N 1
ATOM 698 C CA . SER A 1 77 ? -5.418 8.638 16.944 1.00 19.40 75 SER A CA 1
ATOM 699 C C . SER A 1 77 ? -5.183 8.258 15.483 1.00 19.03 75 SER A C 1
ATOM 700 O O . SER A 1 77 ? -4.907 9.135 14.600 1.00 20.32 75 SER A O 1
ATOM 703 N N . GLY A 1 78 ? -5.273 6.961 15.213 1.00 17.42 76 GLY A N 1
ATOM 704 C CA . GLY A 1 78 ? -5.277 6.462 13.861 1.00 16.91 76 GLY A CA 1
ATOM 705 C C . GLY A 1 78 ? -4.284 5.410 13.445 1.00 15.26 76 GLY A C 1
ATOM 706 O O . GLY A 1 78 ? -4.349 4.908 12.304 1.00 17.18 76 GLY A O 1
ATOM 707 N N . VAL A 1 79 ? -3.332 5.078 14.322 1.00 13.31 77 VAL A N 1
ATOM 708 C CA . VAL A 1 79 ? -2.396 3.986 13.981 1.00 11.88 77 VAL A CA 1
ATOM 709 C C . VAL A 1 79 ? -2.230 3.108 15.206 1.00 11.75 77 VAL A C 1
ATOM 710 O O . VAL A 1 79 ? -2.016 3.647 16.299 1.00 15.97 77 VAL A O 1
ATOM 714 N N . ASN A 1 80 ? -2.383 1.785 15.054 1.00 10.79 78 ASN A N 1
ATOM 715 C CA . ASN A 1 80 ? -2.031 0.848 16.109 1.00 11.25 78 ASN A CA 1
ATOM 716 C C . ASN A 1 80 ? -0.638 0.294 15.869 1.00 11.13 78 ASN A C 1
ATOM 717 O O . ASN A 1 80 ? -0.185 0.259 14.736 1.00 12.79 78 ASN A O 1
ATOM 722 N N . CYS A 1 81 ? 0.020 -0.152 16.935 1.00 9.42 79 CYS A N 1
ATOM 723 C CA . CYS A 1 81 ? 1.423 -0.554 16.931 1.00 9.08 79 CYS A CA 1
ATOM 724 C C . CYS A 1 81 ? 1.522 -2.053 17.236 1.00 9.24 79 CYS A C 1
ATOM 725 O O . CYS A 1 81 ? 1.450 -2.481 18.410 1.00 8.94 79 CYS A O 1
ATOM 728 N N . PRO A 1 82 ? 1.659 -2.883 16.192 1.00 9.02 80 PRO A N 1
ATOM 729 C CA . PRO A 1 82 ? 1.821 -4.360 16.449 1.00 9.69 80 PRO A CA 1
ATOM 730 C C . PRO A 1 82 ? 3.094 -4.689 17.269 1.00 8.74 80 PRO A C 1
ATOM 731 O O . PRO A 1 82 ? 3.102 -5.667 18.014 1.00 10.10 80 PRO A O 1
ATOM 735 N N . ALA A 1 83 ? 4.137 -3.869 17.165 1.00 8.58 81 ALA A N 1
ATOM 736 C CA . ALA A 1 83 ? 5.349 -4.109 17.949 1.00 8.33 81 ALA A CA 1
ATOM 737 C C . ALA A 1 83 ? 5.084 -3.987 19.456 1.00 9.09 81 ALA A C 1
ATOM 738 O O . ALA A 1 83 ? 5.428 -4.919 20.225 1.00 9.80 81 ALA A O 1
ATOM 740 N N . ILE A 1 84 ? 4.465 -2.895 19.902 1.00 7.51 82 ILE A N 1
ATOM 741 C CA . ILE A 1 84 ? 4.175 -2.797 21.359 1.00 9.48 82 ILE A CA 1
ATOM 742 C C . ILE A 1 84 ? 3.171 -3.828 21.794 1.00 9.59 82 ILE A C 1
ATOM 743 O O . ILE A 1 84 ? 3.254 -4.370 22.892 1.00 10.01 82 ILE A O 1
ATOM 748 N N . ASP A 1 85 ? 2.230 -4.132 20.917 1.00 9.15 83 ASP A N 1
ATOM 749 C CA . ASP A 1 85 ? 1.226 -5.144 21.290 1.00 8.90 83 ASP A CA 1
ATOM 750 C C . ASP A 1 85 ? 1.918 -6.489 21.518 1.00 9.29 83 ASP A C 1
ATOM 751 O O . ASP A 1 85 ? 1.579 -7.229 22.459 1.00 9.48 83 ASP A O 1
ATOM 756 N N . GLY A 1 86 ? 2.899 -6.789 20.670 1.00 9.04 84 GLY A N 1
ATOM 757 C CA . GLY A 1 86 ? 3.665 -8.054 20.808 1.00 10.13 84 GLY A CA 1
ATOM 758 C C . GLY A 1 86 ? 4.553 -8.033 22.052 1.00 10.53 84 GLY A C 1
ATOM 759 O O . GLY A 1 86 ? 4.631 -9.021 22.775 1.00 11.05 84 GLY A O 1
ATOM 760 N N . LEU A 1 87 ? 5.225 -6.927 22.310 1.00 10.06 85 LEU A N 1
ATOM 761 C CA . LEU A 1 87 ? 6.052 -6.792 23.540 1.00 9.88 85 LEU A CA 1
ATOM 762 C C . LEU A 1 87 ? 5.232 -6.979 24.790 1.00 10.65 85 LEU A C 1
ATOM 763 O O . LEU A 1 87 ? 5.615 -7.704 25.723 1.00 11.80 85 LEU A O 1
ATOM 768 N N . ILE A 1 88 ? 4.059 -6.374 24.814 1.00 9.75 86 ILE A N 1
ATOM 769 C CA . ILE A 1 88 ? 3.281 -6.397 26.038 1.00 11.36 86 ILE A CA 1
ATOM 770 C C . ILE A 1 88 ? 2.683 -7.789 26.207 1.00 11.45 86 ILE A C 1
ATOM 771 O O . ILE A 1 88 ? 2.642 -8.302 27.326 1.00 12.68 86 ILE A O 1
ATOM 776 N N . LYS A 1 89 ? 2.223 -8.411 25.120 1.00 11.16 87 LYS A N 1
ATOM 777 C CA . LYS A 1 89 ? 1.679 -9.759 25.274 1.00 12.55 87 LYS A CA 1
ATOM 778 C C . LYS A 1 89 ? 2.787 -10.780 25.625 1.00 12.22 87 LYS A C 1
ATOM 779 O O . LYS A 1 89 ? 2.529 -11.712 26.359 1.00 12.29 87 LYS A O 1
ATOM 785 N N . GLU A 1 90 ? 3.996 -10.601 25.103 1.00 11.68 88 GLU A N 1
ATOM 786 C CA A GLU A 1 90 ? 5.133 -11.456 25.509 0.60 11.34 88 GLU A CA 1
ATOM 787 C CA B GLU A 1 90 ? 5.140 -11.397 25.519 0.40 11.65 88 GLU A CA 1
ATOM 788 C C . GLU A 1 90 ? 5.380 -11.290 27.018 1.00 10.87 88 GLU A C 1
ATOM 789 O O . GLU A 1 90 ? 5.585 -12.298 27.726 1.00 11.65 88 GLU A O 1
ATOM 800 N N . ALA A 1 91 ? 5.349 -10.055 27.515 1.00 11.84 89 ALA A N 1
ATOM 801 C CA . ALA A 1 91 ? 5.568 -9.808 28.940 1.00 13.11 89 ALA A CA 1
ATOM 802 C C . ALA A 1 91 ? 4.480 -10.535 29.774 1.00 13.19 89 ALA A C 1
ATOM 803 O O . ALA A 1 91 ? 4.782 -11.254 30.770 1.00 13.42 89 ALA A O 1
ATOM 805 N N . ASP A 1 92 ? 3.237 -10.432 29.319 1.00 12.94 90 ASP A N 1
ATOM 806 C CA A ASP A 1 92 ? 2.107 -11.100 29.975 0.60 14.21 90 ASP A CA 1
ATOM 807 C CA B ASP A 1 92 ? 2.140 -11.068 30.001 0.40 13.39 90 ASP A CA 1
ATOM 808 C C . ASP A 1 92 ? 2.292 -12.606 29.978 1.00 13.13 90 ASP A C 1
ATOM 809 O O . ASP A 1 92 ? 2.133 -13.289 31.022 1.00 13.19 90 ASP A O 1
ATOM 818 N N . GLU A 1 93 ? 2.610 -13.168 28.820 1.00 12.29 91 GLU A N 1
ATOM 819 C CA A GLU A 1 93 ? 2.768 -14.628 28.649 0.50 12.62 91 GLU A CA 1
ATOM 820 C CA B GLU A 1 93 ? 2.650 -14.638 28.784 0.50 12.11 91 GLU A CA 1
ATOM 821 C C . GLU A 1 93 ? 3.855 -15.163 29.602 1.00 12.13 91 GLU A C 1
ATOM 822 O O . GLU A 1 93 ? 3.714 -16.184 30.300 1.00 13.56 91 GLU A O 1
ATOM 833 N N . THR A 1 94 ? 4.986 -14.472 29.572 1.00 12.13 92 THR A N 1
ATOM 834 C CA . THR A 1 94 ? 6.129 -14.921 30.349 1.00 12.10 92 THR A CA 1
ATOM 835 C C . THR A 1 94 ? 5.792 -14.852 31.837 1.00 12.52 92 THR A C 1
ATOM 836 O O . THR A 1 94 ? 6.095 -15.783 32.601 1.00 12.87 92 THR A O 1
ATOM 840 N N . ALA A 1 95 ? 5.186 -13.758 32.265 1.00 12.70 93 ALA A N 1
ATOM 841 C CA . ALA A 1 95 ? 4.794 -13.655 33.690 1.00 13.34 93 ALA A CA 1
ATOM 842 C C . ALA A 1 95 ? 3.895 -14.827 34.117 1.00 13.34 93 ALA A C 1
ATOM 843 O O . ALA A 1 95 ? 4.019 -15.344 35.237 1.00 15.12 93 ALA A O 1
ATOM 845 N N . GLY A 1 96 ? 3.020 -15.251 33.217 1.00 12.78 94 GLY A N 1
ATOM 846 C CA . GLY A 1 96 ? 2.108 -16.372 33.503 1.00 14.04 94 GLY A CA 1
ATOM 847 C C . GLY A 1 96 ? 2.811 -17.718 33.617 1.00 14.38 94 GLY A C 1
ATOM 848 O O . GLY A 1 96 ? 2.201 -18.704 34.061 1.00 15.99 94 GLY A O 1
ATOM 849 N N . GLU A 1 97 ? 4.058 -17.807 33.151 1.00 12.98 95 GLU A N 1
ATOM 850 C CA . GLU A 1 97 ? 4.817 -19.070 33.166 1.00 12.80 95 GLU A CA 1
ATOM 851 C C . GLU A 1 97 ? 5.743 -19.176 34.387 1.00 13.12 95 GLU A C 1
ATOM 852 O O . GLU A 1 97 ? 6.400 -20.182 34.563 1.00 13.90 95 GLU A O 1
ATOM 858 N N . ILE A 1 98 ? 5.806 -18.132 35.206 1.00 12.73 96 ILE A N 1
ATOM 859 C CA . ILE A 1 98 ? 6.822 -18.036 36.272 1.00 13.17 96 ILE A CA 1
ATOM 860 C C . ILE A 1 98 ? 6.248 -18.341 37.639 1.00 15.36 96 ILE A C 1
ATOM 861 O O . ILE A 1 98 ? 5.217 -17.777 38.031 1.00 15.71 96 ILE A O 1
ATOM 866 N N . ALA A 1 99 ? 6.962 -19.201 38.372 1.00 15.40 97 ALA A N 1
ATOM 867 C CA . ALA A 1 99 ? 6.501 -19.724 39.659 1.00 17.59 97 ALA A CA 1
ATOM 868 C C . ALA A 1 99 ? 7.042 -19.027 40.907 1.00 17.71 97 ALA A C 1
ATOM 869 O O . ALA A 1 99 ? 6.603 -19.358 42.012 1.00 21.73 97 ALA A O 1
ATOM 871 N N . ASP A 1 100 ? 7.989 -18.122 40.745 1.00 15.59 98 ASP A N 1
ATOM 872 C CA . ASP A 1 100 ? 8.787 -17.572 41.841 1.00 14.69 98 ASP A CA 1
ATOM 873 C C . ASP A 1 100 ? 8.839 -16.043 41.704 1.00 14.91 98 ASP A C 1
ATOM 874 O O . ASP A 1 100 ? 9.038 -15.519 40.606 1.00 13.58 98 ASP A O 1
ATOM 879 N N . LYS A 1 101 ? 8.649 -15.336 42.811 1.00 14.62 99 LYS A N 1
ATOM 880 C CA A LYS A 1 101 ? 8.588 -13.858 42.817 0.60 14.41 99 LYS A CA 1
ATOM 881 C CA B LYS A 1 101 ? 8.558 -13.873 42.738 0.40 14.12 99 LYS A CA 1
ATOM 882 C C . LYS A 1 101 ? 9.880 -13.203 42.382 1.00 13.61 99 LYS A C 1
ATOM 883 O O . LYS A 1 101 ? 9.880 -12.166 41.737 1.00 13.56 99 LYS A O 1
ATOM 894 N N . THR A 1 102 ? 11.009 -13.760 42.797 1.00 13.42 100 THR A N 1
ATOM 895 C CA . THR A 1 102 ? 12.296 -13.163 42.416 1.00 13.93 100 THR A CA 1
ATOM 896 C C . THR A 1 102 ? 12.509 -13.349 40.916 1.00 13.52 100 THR A C 1
ATOM 897 O O . THR A 1 102 ? 12.907 -12.419 40.220 1.00 12.65 100 THR A O 1
ATOM 901 N N . VAL A 1 103 ? 12.154 -14.521 40.423 1.00 12.44 101 VAL A N 1
ATOM 902 C CA . VAL A 1 103 ? 12.277 -14.776 38.963 1.00 11.43 101 VAL A CA 1
ATOM 903 C C . VAL A 1 103 ? 11.312 -13.844 38.213 1.00 10.45 101 VAL A C 1
ATOM 904 O O . VAL A 1 103 ? 11.658 -13.278 37.135 1.00 10.28 101 VAL A O 1
ATOM 908 N N . LEU A 1 104 ? 10.106 -13.670 38.754 1.00 9.58 102 LEU A N 1
ATOM 909 C CA . LEU A 1 104 ? 9.100 -12.801 38.085 1.00 9.42 102 LEU A CA 1
ATOM 910 C C . LEU A 1 104 ? 9.631 -11.350 37.999 1.00 10.23 102 LEU A C 1
ATOM 911 O O . LEU A 1 104 ? 9.528 -10.711 36.938 1.00 9.73 102 LEU A O 1
ATOM 916 N N . ASP A 1 105 ? 10.268 -10.859 39.074 1.00 9.26 103 ASP A N 1
ATOM 917 C CA . ASP A 1 105 ? 10.830 -9.493 39.051 1.00 9.82 103 ASP A CA 1
ATOM 918 C C . ASP A 1 105 ? 11.925 -9.373 37.977 1.00 9.20 103 ASP A C 1
ATOM 919 O O . ASP A 1 105 ? 11.982 -8.362 37.278 1.00 9.76 103 ASP A O 1
ATOM 924 N N . ALA A 1 106 ? 12.765 -10.407 37.844 1.00 9.49 104 ALA A N 1
ATOM 925 C CA . ALA A 1 106 ? 13.811 -10.411 36.797 1.00 9.09 104 ALA A CA 1
ATOM 926 C C . ALA A 1 106 ? 13.145 -10.312 35.420 1.00 9.76 104 ALA A C 1
ATOM 927 O O . ALA A 1 106 ? 13.602 -9.541 34.548 1.00 10.26 104 ALA A O 1
ATOM 929 N N . ALA A 1 107 ? 12.066 -11.067 35.223 1.00 9.38 105 ALA A N 1
ATOM 930 C CA . ALA A 1 107 ? 11.355 -11.020 33.928 1.00 9.06 105 ALA A CA 1
ATOM 931 C C . ALA A 1 107 ? 10.730 -9.661 33.667 1.00 10.44 105 ALA A C 1
ATOM 932 O O . ALA A 1 107 ? 10.791 -9.136 32.546 1.00 11.00 105 ALA A O 1
ATOM 934 N N . ILE A 1 108 ? 10.103 -9.091 34.693 1.00 9.24 106 ILE A N 1
ATOM 935 C CA . ILE A 1 108 ? 9.534 -7.747 34.593 1.00 9.48 106 ILE A CA 1
ATOM 936 C C . ILE A 1 108 ? 10.587 -6.729 34.147 1.00 9.84 106 ILE A C 1
ATOM 937 O O . ILE A 1 108 ? 10.329 -5.929 33.231 1.00 10.11 106 ILE A O 1
ATOM 942 N N . VAL A 1 109 ? 11.763 -6.741 34.778 1.00 8.83 107 VAL A N 1
ATOM 943 C CA . VAL A 1 109 ? 12.832 -5.812 34.397 1.00 9.94 107 VAL A CA 1
ATOM 944 C C . VAL A 1 109 ? 13.191 -6.030 32.949 1.00 10.14 107 VAL A C 1
ATOM 945 O O . VAL A 1 109 ? 13.322 -5.048 32.193 1.00 10.21 107 VAL A O 1
ATOM 949 N N . ALA A 1 110 ? 13.392 -7.289 32.546 1.00 9.43 108 ALA A N 1
ATOM 950 C CA . ALA A 1 110 ? 13.849 -7.557 31.181 1.00 9.84 108 ALA A CA 1
ATOM 951 C C . ALA A 1 110 ? 12.790 -7.094 30.193 1.00 10.45 108 ALA A C 1
ATOM 952 O O . ALA A 1 110 ? 13.111 -6.503 29.147 1.00 10.70 108 ALA A O 1
ATOM 954 N N . ASN A 1 111 ? 11.522 -7.336 30.496 1.00 9.94 109 ASN A N 1
ATOM 955 C CA . ASN A 1 111 ? 10.490 -6.941 29.532 1.00 10.42 109 ASN A CA 1
ATOM 956 C C . ASN A 1 111 ? 10.307 -5.421 29.478 1.00 10.86 109 ASN A C 1
ATOM 957 O O . ASN A 1 111 ? 10.078 -4.835 28.395 1.00 11.18 109 ASN A O 1
ATOM 962 N N . ALA A 1 112 ? 10.476 -4.775 30.622 1.00 9.87 110 ALA A N 1
ATOM 963 C CA . ALA A 1 112 ? 10.434 -3.315 30.655 1.00 10.10 110 ALA A CA 1
ATOM 964 C C . ALA A 1 112 ? 11.622 -2.733 29.865 1.00 10.01 110 ALA A C 1
ATOM 965 O O . ALA A 1 112 ? 11.463 -1.787 29.079 1.00 10.66 110 ALA A O 1
ATOM 967 N N . GLN A 1 113 ? 12.799 -3.337 30.001 1.00 10.59 111 GLN A N 1
ATOM 968 C CA . GLN A 1 113 ? 13.935 -2.892 29.183 1.00 10.06 111 GLN A CA 1
ATOM 969 C C . GLN A 1 113 ? 13.686 -3.089 27.675 1.00 10.07 111 GLN A C 1
ATOM 970 O O . GLN A 1 113 ? 14.067 -2.231 26.868 1.00 10.02 111 GLN A O 1
ATOM 976 N N . ALA A 1 114 ? 13.030 -4.180 27.291 1.00 8.68 112 ALA A N 1
ATOM 977 C CA . ALA A 1 114 ? 12.730 -4.391 25.881 1.00 8.98 112 ALA A CA 1
ATOM 978 C C . ALA A 1 114 ? 11.787 -3.280 25.396 1.00 8.56 112 ALA A C 1
ATOM 979 O O . ALA A 1 114 ? 11.954 -2.747 24.296 1.00 9.33 112 ALA A O 1
ATOM 981 N N . VAL A 1 115 ? 10.784 -2.947 26.203 1.00 8.28 113 VAL A N 1
ATOM 982 C CA . VAL A 1 115 ? 9.888 -1.817 25.849 1.00 8.73 113 VAL A CA 1
ATOM 983 C C . VAL A 1 115 ? 10.664 -0.512 25.741 1.00 8.96 113 VAL A C 1
ATOM 984 O O . VAL A 1 115 ? 10.522 0.182 24.728 1.00 9.73 113 VAL A O 1
ATOM 988 N N . GLU A 1 116 ? 11.546 -0.205 26.691 1.00 9.09 114 GLU A N 1
ATOM 989 C CA A GLU A 1 116 ? 12.324 1.054 26.595 0.50 9.54 114 GLU A CA 1
ATOM 990 C CA B GLU A 1 116 ? 12.318 1.067 26.580 0.50 9.13 114 GLU A CA 1
ATOM 991 C C . GLU A 1 116 ? 13.136 1.071 25.296 1.00 10.00 114 GLU A C 1
ATOM 992 O O . GLU A 1 116 ? 13.241 2.103 24.623 1.00 9.48 114 GLU A O 1
ATOM 1003 N N . HIS A 1 117 ? 13.718 -0.069 24.964 1.00 9.44 115 HIS A N 1
ATOM 1004 C CA . HIS A 1 117 ? 14.520 -0.145 23.699 1.00 9.05 115 HIS A CA 1
ATOM 1005 C C . HIS A 1 117 ? 13.696 0.095 22.442 1.00 9.93 115 HIS A C 1
ATOM 1006 O O . HIS A 1 117 ? 14.168 0.759 21.508 1.00 9.79 115 HIS A O 1
ATOM 1013 N N . TYR A 1 118 ? 12.463 -0.417 22.409 1.00 9.64 116 TYR A N 1
ATOM 1014 C CA . TYR A 1 118 ? 11.542 -0.100 21.287 1.00 9.82 116 TYR A CA 1
ATOM 1015 C C . TYR A 1 118 ? 11.291 1.403 21.215 1.00 10.69 116 TYR A C 1
ATOM 1016 O O . TYR A 1 118 ? 11.410 2.005 20.128 1.00 11.10 116 TYR A O 1
ATOM 1025 N N . GLU A 1 119 ? 10.939 1.983 22.358 1.00 8.87 117 GLU A N 1
ATOM 1026 C CA . GLU A 1 119 ? 10.650 3.412 22.387 1.00 9.46 117 GLU A CA 1
ATOM 1027 C C . GLU A 1 119 ? 11.886 4.219 21.995 1.00 9.69 117 GLU A C 1
ATOM 1028 O O . GLU A 1 119 ? 11.756 5.191 21.254 1.00 10.09 117 GLU A O 1
ATOM 1034 N N . ILE A 1 120 ? 13.067 3.822 22.454 1.00 9.16 118 ILE A N 1
ATOM 1035 C CA . ILE A 1 120 ? 14.310 4.513 22.076 1.00 10.15 118 ILE A CA 1
ATOM 1036 C C . ILE A 1 120 ? 14.510 4.432 20.566 1.00 10.34 118 ILE A C 1
ATOM 1037 O O . ILE A 1 120 ? 14.855 5.446 19.943 1.00 11.05 118 ILE A O 1
ATOM 1042 N N . ALA A 1 121 ? 14.271 3.260 19.976 1.00 9.88 119 ALA A N 1
ATOM 1043 C CA . ALA A 1 121 ? 14.393 3.131 18.505 1.00 10.01 119 ALA A CA 1
ATOM 1044 C C . ALA A 1 121 ? 13.432 4.119 17.803 1.00 9.82 119 ALA A C 1
ATOM 1045 O O . ALA A 1 121 ? 13.825 4.902 16.916 1.00 9.97 119 ALA A O 1
ATOM 1047 N N . ARG A 1 122 ? 12.166 4.111 18.211 1.00 9.88 120 ARG A N 1
ATOM 1048 C CA . ARG A 1 122 ? 11.154 4.935 17.541 1.00 9.48 120 ARG A CA 1
ATOM 1049 C C . ARG A 1 122 ? 11.426 6.428 17.763 1.00 9.43 120 ARG A C 1
ATOM 1050 O O . ARG A 1 122 ? 11.413 7.178 16.789 1.00 9.17 120 ARG A O 1
ATOM 1058 N N . TYR A 1 123 ? 11.697 6.846 19.003 1.00 9.25 121 TYR A N 1
ATOM 1059 C CA . TYR A 1 123 ? 11.975 8.281 19.197 1.00 9.03 121 TYR A CA 1
ATOM 1060 C C . TYR A 1 123 ? 13.191 8.746 18.400 1.00 10.23 121 TYR A C 1
ATOM 1061 O O . TYR A 1 123 ? 13.183 9.817 17.794 1.00 10.42 121 TYR A O 1
ATOM 1070 N N . GLY A 1 124 ? 14.226 7.919 18.356 1.00 9.26 122 GLY A N 1
ATOM 1071 C CA . GLY A 1 124 ? 15.410 8.271 17.578 1.00 10.66 122 GLY A CA 1
ATOM 1072 C C . GLY A 1 124 ? 15.064 8.491 16.105 1.00 10.20 122 GLY A C 1
ATOM 1073 O O . GLY A 1 124 ? 15.470 9.506 15.463 1.00 11.06 122 GLY A O 1
ATOM 1074 N N . THR A 1 125 ? 14.294 7.562 15.549 1.00 9.94 123 THR A N 1
ATOM 1075 C CA . THR A 1 125 ? 13.831 7.673 14.154 1.00 10.30 123 THR A CA 1
ATOM 1076 C C . THR A 1 125 ? 12.996 8.934 13.936 1.00 9.20 123 THR A C 1
ATOM 1077 O O . THR A 1 125 ? 13.238 9.711 12.978 1.00 10.35 123 THR A O 1
ATOM 1081 N N . LEU A 1 126 ? 12.035 9.184 14.828 1.00 9.52 124 LEU A N 1
ATOM 1082 C CA . LEU A 1 126 ? 11.109 10.301 14.644 1.00 9.29 124 LEU A CA 1
ATOM 1083 C C . LEU A 1 126 ? 11.816 11.638 14.767 1.00 9.92 124 LEU A C 1
ATOM 1084 O O . LEU A 1 126 ? 11.481 12.585 14.044 1.00 10.85 124 LEU A O 1
ATOM 1089 N N . ILE A 1 127 ? 12.778 11.724 15.685 1.00 10.15 125 ILE A N 1
ATOM 1090 C CA . ILE A 1 127 ? 13.603 12.924 15.818 1.00 11.35 125 ILE A CA 1
ATOM 1091 C C . ILE A 1 127 ? 14.322 13.208 14.493 1.00 12.00 125 ILE A C 1
ATOM 1092 O O . ILE A 1 127 ? 14.331 14.379 14.005 1.00 13.43 125 ILE A O 1
ATOM 1097 N N . ALA A 1 128 ? 14.950 12.192 13.925 1.00 12.41 126 ALA A N 1
ATOM 1098 C CA . ALA A 1 128 ? 15.706 12.407 12.673 1.00 13.06 126 ALA A CA 1
ATOM 1099 C C . ALA A 1 128 ? 14.768 12.887 11.560 1.00 12.55 126 ALA A C 1
ATOM 1100 O O . ALA A 1 128 ? 15.107 13.840 10.820 1.00 13.86 126 ALA A O 1
ATOM 1102 N N . TRP A 1 129 ? 13.577 12.278 11.434 1.00 10.88 127 TRP A N 1
ATOM 1103 C CA . TRP A 1 129 ? 12.637 12.725 10.398 1.00 11.01 127 TRP A CA 1
ATOM 1104 C C . TRP A 1 129 ? 12.113 14.117 10.662 1.00 11.62 127 TRP A C 1
ATOM 1105 O O . TRP A 1 129 ? 12.022 14.945 9.721 1.00 13.34 127 TRP A O 1
ATOM 1116 N N . ALA A 1 130 ? 11.805 14.436 11.919 1.00 12.20 128 ALA A N 1
ATOM 1117 C CA . ALA A 1 130 ? 11.323 15.776 12.270 1.00 12.44 128 ALA A CA 1
ATOM 1118 C C . ALA A 1 130 ? 12.393 16.840 11.993 1.00 13.96 128 ALA A C 1
ATOM 1119 O O . ALA A 1 130 ? 12.054 17.915 11.493 1.00 14.89 128 ALA A O 1
ATOM 1121 N N . GLU A 1 131 ? 13.653 16.517 12.266 1.00 14.02 129 GLU A N 1
ATOM 1122 C CA . GLU A 1 131 ? 14.775 17.437 11.982 1.00 16.09 129 GLU A CA 1
ATOM 1123 C C . GLU A 1 131 ? 14.859 17.682 10.459 1.00 16.63 129 GLU A C 1
ATOM 1124 O O . GLU A 1 131 ? 14.925 18.846 10.033 1.00 17.67 129 GLU A O 1
ATOM 1130 N N . GLU A 1 132 ? 14.835 16.603 9.659 1.00 15.94 130 GLU A N 1
ATOM 1131 C CA A GLU A 1 132 ? 14.889 16.718 8.208 0.60 17.21 130 GLU A CA 1
ATOM 1132 C CA B GLU A 1 132 ? 14.843 16.667 8.182 0.40 17.13 130 GLU A CA 1
ATOM 1133 C C . GLU A 1 132 ? 13.738 17.581 7.656 1.00 17.06 130 GLU A C 1
ATOM 1134 O O . GLU A 1 132 ? 13.917 18.326 6.630 1.00 18.45 130 GLU A O 1
ATOM 1145 N N . LEU A 1 133 ? 12.587 17.544 8.327 1.00 16.07 131 LEU A N 1
ATOM 1146 C CA . LEU A 1 133 ? 11.414 18.282 7.922 1.00 16.11 131 LEU A CA 1
ATOM 1147 C C . LEU A 1 133 ? 11.336 19.679 8.545 1.00 17.50 131 LEU A C 1
ATOM 1148 O O . LEU A 1 133 ? 10.375 20.416 8.299 1.00 19.41 131 LEU A O 1
ATOM 1153 N N . GLY A 1 134 ? 12.319 20.033 9.369 1.00 17.00 132 GLY A N 1
ATOM 1154 C CA . GLY A 1 134 ? 12.398 21.410 9.845 1.00 18.27 132 GLY A CA 1
ATOM 1155 C C . GLY A 1 134 ? 11.506 21.733 11.036 1.00 18.48 132 GLY A C 1
ATOM 1156 O O . GLY A 1 134 ? 11.266 22.892 11.324 1.00 20.25 132 GLY A O 1
ATOM 1157 N N . HIS A 1 135 ? 11.046 20.715 11.759 1.00 15.69 133 HIS A N 1
ATOM 1158 C CA . HIS A 1 135 ? 10.131 20.914 12.880 1.00 15.89 133 HIS A CA 1
ATOM 1159 C C . HIS A 1 135 ? 10.915 21.023 14.185 1.00 14.90 133 HIS A C 1
ATOM 1160 O O . HIS A 1 135 ? 11.022 20.063 14.949 1.00 14.99 133 HIS A O 1
ATOM 1167 N N . ASP A 1 136 ? 11.466 22.204 14.436 1.00 13.57 134 ASP A N 1
ATOM 1168 C CA . ASP A 1 136 ? 12.356 22.385 15.614 1.00 13.97 134 ASP A CA 1
ATOM 1169 C C . ASP A 1 136 ? 11.703 22.035 16.937 1.00 12.91 134 ASP A C 1
ATOM 1170 O O . ASP A 1 136 ? 12.335 21.361 17.783 1.00 13.32 134 ASP A O 1
ATOM 1175 N N . ASP A 1 137 ? 10.449 22.460 17.150 1.00 12.40 135 ASP A N 1
ATOM 1176 C CA . ASP A 1 137 ? 9.827 22.198 18.438 1.00 12.54 135 ASP A CA 1
ATOM 1177 C C . ASP A 1 137 ? 9.558 20.706 18.588 1.00 12.57 135 ASP A C 1
ATOM 1178 O O . ASP A 1 137 ? 9.748 20.157 19.670 1.00 13.06 135 ASP A O 1
ATOM 1183 N N . ILE A 1 138 ? 9.071 20.086 17.512 1.00 13.11 136 ILE A N 1
ATOM 1184 C CA . ILE A 1 138 ? 8.812 18.660 17.553 1.00 12.64 136 ILE A CA 1
ATOM 1185 C C . ILE A 1 138 ? 10.097 17.888 17.882 1.00 13.02 136 ILE A C 1
ATOM 1186 O O . ILE A 1 138 ? 10.063 17.013 18.733 1.00 12.98 136 ILE A O 1
ATOM 1191 N N . VAL A 1 139 ? 11.224 18.277 17.299 1.00 12.52 137 VAL A N 1
ATOM 1192 C CA . VAL A 1 139 ? 12.506 17.682 17.677 1.00 13.07 137 VAL A CA 1
ATOM 1193 C C . VAL A 1 139 ? 12.765 17.806 19.187 1.00 13.13 137 VAL A C 1
ATOM 1194 O O . VAL A 1 139 ? 13.186 16.827 19.804 1.00 13.39 137 VAL A O 1
ATOM 1198 N N . ARG A 1 140 ? 12.527 18.993 19.778 1.00 13.66 138 ARG A N 1
ATOM 1199 C CA . ARG A 1 140 ? 12.737 19.172 21.202 1.00 14.47 138 ARG A CA 1
ATOM 1200 C C . ARG A 1 140 ? 11.842 18.268 22.040 1.00 13.32 138 ARG A C 1
ATOM 1201 O O . ARG A 1 140 ? 12.319 17.603 22.942 1.00 13.90 138 ARG A O 1
ATOM 1209 N N . PHE A 1 141 ? 10.540 18.248 21.733 1.00 12.48 139 PHE A N 1
ATOM 1210 C CA . PHE A 1 141 ? 9.578 17.435 22.490 1.00 12.65 139 PHE A CA 1
ATOM 1211 C C . PHE A 1 141 ? 9.982 15.960 22.416 1.00 12.12 139 PHE A C 1
ATOM 1212 O O . PHE A 1 141 ? 10.028 15.275 23.434 1.00 12.96 139 PHE A O 1
ATOM 1220 N N . LEU A 1 142 ? 10.274 15.493 21.205 1.00 11.58 140 LEU A N 1
ATOM 1221 C CA . LEU A 1 142 ? 10.656 14.080 21.022 1.00 10.81 140 LEU A CA 1
ATOM 1222 C C . LEU A 1 142 ? 11.977 13.742 21.718 1.00 11.96 140 LEU A C 1
ATOM 1223 O O . LEU A 1 142 ? 12.125 12.643 22.295 1.00 12.56 140 LEU A O 1
ATOM 1228 N N . THR A 1 143 ? 12.908 14.702 21.711 1.00 11.81 141 THR A N 1
ATOM 1229 C CA . THR A 1 143 ? 14.186 14.501 22.410 1.00 12.85 141 THR A CA 1
ATOM 1230 C C . THR A 1 143 ? 13.982 14.392 23.913 1.00 13.40 141 THR A C 1
ATOM 1231 O O . THR A 1 143 ? 14.594 13.531 24.565 1.00 13.78 141 THR A O 1
ATOM 1235 N N . THR A 1 144 ? 13.122 15.243 24.474 1.00 13.69 142 THR A N 1
ATOM 1236 C CA . THR A 1 144 ? 12.731 15.100 25.889 1.00 13.91 142 THR A CA 1
ATOM 1237 C C . THR A 1 144 ? 12.144 13.721 26.179 1.00 13.60 142 THR A C 1
ATOM 1238 O O . THR A 1 144 ? 12.556 13.070 27.150 1.00 15.40 142 THR A O 1
ATOM 1242 N N . ASN A 1 145 ? 11.203 13.261 25.355 1.00 13.42 143 ASN A N 1
ATOM 1243 C CA . ASN A 1 145 ? 10.669 11.906 25.548 1.00 12.94 143 ASN A CA 1
ATOM 1244 C C . ASN A 1 145 ? 11.771 10.851 25.474 1.00 12.37 143 ASN A C 1
ATOM 1245 O O . ASN A 1 145 ? 11.842 9.954 26.338 1.00 13.61 143 ASN A O 1
ATOM 1250 N N . LEU A 1 146 ? 12.609 10.966 24.454 1.00 12.20 144 LEU A N 1
ATOM 1251 C CA . LEU A 1 146 ? 13.729 10.023 24.227 1.00 12.50 144 LEU A CA 1
ATOM 1252 C C . LEU A 1 146 ? 14.581 9.928 25.488 1.00 13.59 144 LEU A C 1
ATOM 1253 O O . LEU A 1 146 ? 14.919 8.828 25.985 1.00 13.09 144 LEU A O 1
ATOM 1258 N N . ASN A 1 147 ? 14.924 11.092 26.027 1.00 13.80 145 ASN A N 1
ATOM 1259 C CA . ASN A 1 147 ? 15.824 11.119 27.202 1.00 14.33 145 ASN A CA 1
ATOM 1260 C C . ASN A 1 147 ? 15.204 10.485 28.426 1.00 14.45 145 ASN A C 1
ATOM 1261 O O . ASN A 1 147 ? 15.910 9.842 29.206 1.00 15.09 145 ASN A O 1
ATOM 1266 N N . GLU A 1 148 ? 13.883 10.597 28.573 1.00 14.11 146 GLU A N 1
ATOM 1267 C CA A GLU A 1 148 ? 13.210 9.903 29.670 0.60 14.39 146 GLU A CA 1
ATOM 1268 C CA B GLU A 1 148 ? 13.181 9.922 29.646 0.40 14.67 146 GLU A CA 1
ATOM 1269 C C . GLU A 1 148 ? 13.241 8.399 29.466 1.00 14.40 146 GLU A C 1
ATOM 1270 O O . GLU A 1 148 ? 13.404 7.649 30.437 1.00 15.52 146 GLU A O 1
ATOM 1281 N N . GLU A 1 149 ? 13.137 7.928 28.218 1.00 13.30 147 GLU A N 1
ATOM 1282 C CA . GLU A 1 149 ? 13.213 6.469 27.991 1.00 13.46 147 GLU A CA 1
ATOM 1283 C C . GLU A 1 149 ? 14.618 5.965 28.261 1.00 13.27 147 GLU A C 1
ATOM 1284 O O . GLU A 1 149 ? 14.802 4.877 28.830 1.00 13.47 147 GLU A O 1
ATOM 1290 N N . LYS A 1 150 ? 15.628 6.741 27.827 1.00 13.20 148 LYS A N 1
ATOM 1291 C CA . LYS A 1 150 ? 17.033 6.357 28.108 1.00 14.08 148 LYS A CA 1
ATOM 1292 C C . LYS A 1 150 ? 17.290 6.316 29.618 1.00 13.63 148 LYS A C 1
ATOM 1293 O O . LYS A 1 150 ? 17.888 5.366 30.132 1.00 14.01 148 LYS A O 1
ATOM 1299 N N . ALA A 1 151 ? 16.798 7.328 30.340 1.00 14.09 149 ALA A N 1
ATOM 1300 C CA . ALA A 1 151 ? 16.978 7.358 31.802 1.00 14.90 149 ALA A CA 1
ATOM 1301 C C . ALA A 1 151 ? 16.260 6.176 32.473 1.00 15.03 149 ALA A C 1
ATOM 1302 O O . ALA A 1 151 ? 16.823 5.558 33.394 1.00 15.92 149 ALA A O 1
ATOM 1304 N N . ALA A 1 152 ? 15.061 5.818 32.003 1.00 14.40 150 ALA A N 1
ATOM 1305 C CA . ALA A 1 152 ?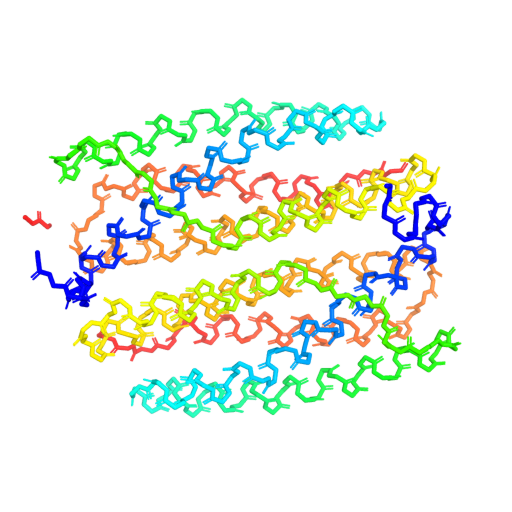 14.299 4.709 32.565 1.00 15.11 150 ALA A CA 1
ATOM 1306 C C . ALA A 1 152 ? 15.035 3.392 32.323 1.00 14.91 150 ALA A C 1
ATOM 1307 O O . ALA A 1 152 ? 15.125 2.559 33.205 1.00 14.77 150 ALA A O 1
ATOM 1309 N N . ASN A 1 153 ? 15.591 3.219 31.113 1.00 14.24 151 ASN A N 1
ATOM 1310 C CA . ASN A 1 153 ? 16.334 2.005 30.801 1.00 14.57 151 ASN A CA 1
ATOM 1311 C C . ASN A 1 153 ? 17.562 1.896 31.706 1.00 14.86 151 ASN A C 1
ATOM 1312 O O . ASN A 1 153 ? 17.844 0.834 32.242 1.00 15.68 151 ASN A O 1
ATOM 1317 N N . THR A 1 154 ? 18.263 3.006 31.903 1.00 15.25 152 THR A N 1
ATOM 1318 C CA . THR A 1 154 ? 19.459 3.011 32.763 1.00 17.58 152 THR A CA 1
ATOM 1319 C C . THR A 1 154 ? 19.083 2.649 34.203 1.00 17.11 152 THR A C 1
ATOM 1320 O O . THR A 1 154 ? 19.793 1.842 34.850 1.00 18.91 152 THR A O 1
ATOM 1324 N N . LYS A 1 155 ? 17.963 3.182 34.687 1.00 16.63 153 LYS A N 1
ATOM 1325 C CA A LYS A 1 155 ? 17.479 2.866 36.038 0.60 18.14 153 LYS A CA 1
ATOM 1326 C CA B LYS A 1 155 ? 17.463 2.866 36.036 0.40 18.26 153 LYS A CA 1
ATOM 1327 C C . LYS A 1 155 ? 17.124 1.391 36.169 1.00 17.97 153 LYS A C 1
ATOM 1328 O O . LYS A 1 155 ? 17.405 0.761 37.191 1.00 19.37 153 LYS A O 1
ATOM 1339 N N . LEU A 1 156 ? 16.545 0.815 35.115 1.00 17.07 154 LEU A N 1
ATOM 1340 C CA . LEU A 1 156 ? 16.278 -0.631 35.079 1.00 17.97 154 LEU A CA 1
ATOM 1341 C C . LEU A 1 156 ? 17.575 -1.449 35.074 1.00 20.23 154 LEU A C 1
ATOM 1342 O O . LEU A 1 156 ? 17.605 -2.544 35.658 1.00 21.92 154 LEU A O 1
ATOM 1347 N N . ASN A 1 157 ? 18.605 -0.972 34.371 1.00 23.44 155 ASN A N 1
ATOM 1348 C CA . ASN A 1 157 ? 19.901 -1.685 34.258 1.00 27.06 155 ASN A CA 1
ATOM 1349 C C . ASN A 1 157 ? 20.589 -1.707 35.597 1.00 29.17 155 ASN A C 1
ATOM 1350 O O . ASN A 1 157 ? 21.418 -2.604 35.843 1.00 30.52 155 ASN A O 1
ATOM 1355 N N . THR A 1 158 ? 20.242 -0.730 36.446 1.00 30.87 156 THR A N 1
ATOM 1356 C CA . THR A 1 158 ? 20.864 -0.549 37.750 1.00 33.52 156 THR A CA 1
ATOM 1357 C C . THR A 1 158 ? 20.027 -0.987 38.970 1.00 34.15 156 THR A C 1
ATOM 1358 O O . THR A 1 158 ? 20.599 -1.188 40.029 1.00 35.40 156 THR A O 1
ATOM 1362 N N . VAL A 1 159 ? 18.710 -1.199 38.843 1.00 34.82 157 VAL A N 1
ATOM 1363 C CA . VAL A 1 159 ? 17.922 -1.719 40.003 1.00 35.26 157 VAL A CA 1
ATOM 1364 C C . VAL A 1 159 ? 18.561 -2.979 40.665 1.00 35.48 157 VAL A C 1
ATOM 1365 O O . VAL A 1 159 ? 18.657 -4.044 40.039 1.00 36.26 157 VAL A O 1
ATOM 1369 N N . ALA A 1 160 ? 18.987 -2.845 41.923 0.80 34.80 158 ALA A N 1
ATOM 1370 C CA . ALA A 1 160 ? 19.669 -3.926 42.648 0.80 34.38 158 ALA A CA 1
ATOM 1371 C C . ALA A 1 160 ? 18.678 -4.963 43.209 0.80 34.07 158 ALA A C 1
ATOM 1372 O O . ALA A 1 160 ? 18.214 -4.838 44.347 0.80 34.50 158 ALA A O 1
ATOM 1374 N N . LEU A 1 161 ? 18.356 -5.974 42.399 0.80 32.98 159 LEU A N 1
ATOM 1375 C CA . LEU A 1 161 ? 17.312 -6.956 42.727 1.00 32.91 159 LEU A CA 1
ATOM 1376 C C . LEU A 1 161 ? 17.739 -8.167 43.551 0.80 32.18 159 LEU A C 1
ATOM 1377 O O . LEU A 1 161 ? 17.000 -8.622 44.450 0.80 32.19 159 LEU A O 1
ATOM 1382 N N . ARG A 1 162 ? 18.902 -8.712 43.223 0.80 30.72 160 ARG A N 1
ATOM 1383 C CA . ARG A 1 162 ? 19.261 -10.047 43.687 0.80 30.65 160 ARG A CA 1
ATOM 1384 C C . ARG A 1 162 ? 20.622 -10.060 44.373 0.80 31.20 160 ARG A C 1
ATOM 1385 O O . ARG A 1 162 ? 21.593 -9.554 43.820 0.80 32.65 160 ARG A O 1
ATOM 1393 N N . ALA A 1 170 ? 28.858 -22.504 36.850 1.00 23.53 168 ALA A N 1
ATOM 1394 C CA . ALA A 1 170 ? 27.511 -23.171 36.799 1.00 22.08 168 ALA A CA 1
ATOM 1395 C C . ALA A 1 170 ? 27.702 -24.659 36.602 1.00 21.20 168 ALA A C 1
ATOM 1396 O O . ALA A 1 170 ? 28.616 -25.085 35.890 1.00 22.42 168 ALA A O 1
ATOM 1398 N N . SER A 1 171 ? 26.865 -25.463 37.256 1.00 19.94 169 SER A N 1
ATOM 1399 C CA . SER A 1 171 ? 26.951 -26.911 37.038 1.00 19.72 169 SER A CA 1
ATOM 1400 C C . SER A 1 171 ? 25.585 -27.462 36.665 1.00 18.79 169 SER A C 1
ATOM 1401 O O . SER A 1 171 ? 24.572 -26.712 36.519 1.00 17.96 169 SER A O 1
ATOM 1404 N N . PHE B 1 5 ? 6.905 -31.064 33.923 0.60 23.86 3 PHE B N 1
ATOM 1405 C CA . PHE B 1 5 ? 5.427 -31.099 34.142 0.60 22.68 3 PHE B CA 1
ATOM 1406 C C . PHE B 1 5 ? 4.942 -30.150 35.227 0.60 23.59 3 PHE B C 1
ATOM 1407 O O . PHE B 1 5 ? 4.478 -30.578 36.270 0.60 22.43 3 PHE B O 1
ATOM 1415 N N . PHE B 1 6 ? 5.035 -28.849 34.946 0.60 25.90 4 PHE B N 1
ATOM 1416 C CA . PHE B 1 6 ? 4.361 -27.792 35.729 0.60 26.87 4 PHE B CA 1
ATOM 1417 C C . PHE B 1 6 ? 3.673 -26.793 34.818 0.60 27.59 4 PHE B C 1
ATOM 1418 O O . PHE B 1 6 ? 4.193 -26.470 33.750 0.60 28.92 4 PHE B O 1
ATOM 1426 N N . SER B 1 7 ? 2.528 -26.258 35.258 0.60 28.41 5 SER B N 1
ATOM 1427 C CA . SER B 1 7 ? 1.891 -25.126 34.568 0.60 28.70 5 SER B CA 1
ATOM 1428 C C . SER B 1 7 ? 2.813 -23.933 34.539 0.60 29.16 5 SER B C 1
ATOM 1429 O O . SER B 1 7 ? 2.952 -23.262 33.507 0.60 30.22 5 SER B O 1
ATOM 1432 N N . ARG B 1 8 ? 3.467 -23.675 35.668 1.00 29.62 6 ARG B N 1
ATOM 1433 C CA . ARG B 1 8 ? 4.400 -22.573 35.735 1.00 27.47 6 ARG B CA 1
ATOM 1434 C C . ARG B 1 8 ? 5.743 -23.233 35.783 1.00 27.27 6 ARG B C 1
ATOM 1435 O O . ARG B 1 8 ? 6.288 -23.498 36.842 1.00 28.37 6 ARG B O 1
ATOM 1443 N N . ASP B 1 9 ? 6.261 -23.523 34.609 1.00 25.92 7 ASP B N 1
ATOM 1444 C CA . ASP B 1 9 ? 7.487 -24.294 34.554 1.00 26.37 7 ASP B CA 1
ATOM 1445 C C . ASP B 1 9 ? 8.754 -23.451 34.631 1.00 23.68 7 ASP B C 1
ATOM 1446 O O . ASP B 1 9 ? 9.838 -24.026 34.693 1.00 24.95 7 ASP B O 1
ATOM 1451 N N . ILE B 1 10 ? 8.640 -22.111 34.659 1.00 19.70 8 ILE B N 1
ATOM 1452 C CA . ILE B 1 10 ? 9.858 -21.314 34.893 1.00 17.11 8 ILE B CA 1
ATOM 1453 C C . ILE B 1 10 ? 9.990 -21.119 36.394 1.00 16.46 8 ILE B C 1
ATOM 1454 O O . ILE B 1 10 ? 9.308 -20.293 36.985 1.00 16.56 8 ILE B O 1
ATOM 1459 N N . GLN B 1 11 ? 10.837 -21.933 37.018 1.00 17.15 9 GLN B N 1
ATOM 1460 C CA A GLN B 1 11 ? 10.946 -22.008 38.473 0.50 17.71 9 GLN B CA 1
ATOM 1461 C CA B GLN B 1 11 ? 10.909 -21.943 38.476 0.50 17.89 9 GLN B CA 1
ATOM 1462 C C . GLN B 1 11 ? 12.126 -21.217 39.037 1.00 17.45 9 GLN B C 1
ATOM 1463 O O . GLN B 1 11 ? 12.106 -20.756 40.187 1.00 18.38 9 GLN B O 1
ATOM 1474 N N . THR B 1 12 ? 13.198 -21.110 38.240 1.00 14.98 10 THR B N 1
ATOM 1475 C CA . THR B 1 12 ? 14.462 -20.538 38.722 1.00 14.37 10 THR B CA 1
ATOM 1476 C C . THR B 1 12 ? 15.015 -19.540 37.683 1.00 12.59 10 THR B C 1
ATOM 1477 O O . THR B 1 12 ? 14.519 -19.492 36.511 1.00 11.82 10 THR B O 1
ATOM 1481 N N . MET B 1 13 ? 16.037 -18.780 38.079 1.00 12.85 11 MET B N 1
ATOM 1482 C CA . MET B 1 13 ? 16.714 -17.883 37.104 1.00 13.09 11 MET B CA 1
ATOM 1483 C C . MET B 1 13 ? 17.346 -18.680 35.946 1.00 12.27 11 MET B C 1
ATOM 1484 O O . MET B 1 13 ? 17.324 -18.239 34.781 1.00 11.76 11 MET B O 1
ATOM 1489 N N . GLU B 1 14 ? 17.850 -19.878 36.239 1.00 11.91 12 GLU B N 1
ATOM 1490 C CA . GLU B 1 14 ? 18.397 -20.726 35.173 1.00 12.83 12 GLU B CA 1
ATOM 1491 C C . GLU B 1 14 ? 17.306 -21.084 34.142 1.00 11.73 12 GLU B C 1
ATOM 1492 O O . GLU B 1 14 ? 17.526 -21.000 32.915 1.00 11.50 12 GLU B O 1
ATOM 1498 N N . ASP B 1 15 ? 16.095 -21.414 34.605 1.00 11.74 13 ASP B N 1
ATOM 1499 C CA . ASP B 1 15 ? 14.976 -21.694 33.699 1.00 12.02 13 ASP B CA 1
ATOM 1500 C C . ASP B 1 15 ? 14.631 -20.467 32.876 1.00 10.26 13 ASP B C 1
ATOM 1501 O O . ASP B 1 15 ? 14.330 -20.557 31.675 1.00 11.39 13 ASP B O 1
ATOM 1506 N N . LEU B 1 16 ? 14.654 -19.309 33.524 1.00 9.31 14 LEU B N 1
ATOM 1507 C CA . LEU B 1 16 ? 14.339 -18.044 32.802 1.00 9.03 14 LEU B CA 1
ATOM 1508 C C . LEU B 1 16 ? 15.370 -17.762 31.700 1.00 9.65 14 LEU B C 1
ATOM 1509 O O . LEU B 1 16 ? 15.025 -17.358 30.586 1.00 9.75 14 LEU B O 1
ATOM 1514 N N . LEU B 1 17 ? 16.645 -18.000 32.023 1.00 9.09 15 LEU B N 1
ATOM 1515 C CA . LEU B 1 17 ? 17.716 -17.839 31.026 1.00 9.23 15 LEU B CA 1
ATOM 1516 C C . LEU B 1 17 ? 17.495 -18.782 29.839 1.00 8.68 15 LEU B C 1
ATOM 1517 O O . LEU B 1 17 ? 17.561 -18.359 28.660 1.00 9.10 15 LEU B O 1
ATOM 1522 N N . LEU B 1 18 ? 17.252 -20.064 30.143 1.00 9.24 16 LEU B N 1
ATOM 1523 C CA . LEU B 1 18 ? 16.978 -21.039 29.060 1.00 10.09 16 LEU B CA 1
ATOM 1524 C C . LEU B 1 18 ? 15.773 -20.642 28.213 1.00 10.11 16 LEU B C 1
ATOM 1525 O O . LEU B 1 18 ? 15.829 -20.692 26.978 1.00 10.65 16 LEU B O 1
ATOM 1530 N N . HIS B 1 19 ? 14.699 -20.207 28.872 1.00 9.49 17 HIS B N 1
ATOM 1531 C CA . HIS B 1 19 ? 13.527 -19.712 28.117 1.00 9.83 17 HIS B CA 1
ATOM 1532 C C . HIS B 1 19 ? 13.899 -18.533 27.196 1.00 9.03 17 HIS B C 1
ATOM 1533 O O . HIS B 1 19 ? 13.491 -18.494 26.018 1.00 9.83 17 HIS B O 1
ATOM 1540 N N . GLY B 1 20 ? 14.659 -17.579 27.737 1.00 8.54 18 GLY B N 1
ATOM 1541 C CA . GLY B 1 20 ? 15.083 -16.414 26.928 1.00 8.59 18 GLY B CA 1
ATOM 1542 C C . GLY B 1 20 ? 15.941 -16.801 25.737 1.00 9.10 18 GLY B C 1
ATOM 1543 O O . GLY B 1 20 ? 15.851 -16.182 24.677 1.00 9.60 18 GLY B O 1
ATOM 1544 N N . LEU B 1 21 ? 16.771 -17.831 25.901 1.00 8.95 19 LEU B N 1
ATOM 1545 C CA . LEU B 1 21 ? 17.622 -18.283 24.805 1.00 9.06 19 LEU B CA 1
ATOM 1546 C C . LEU B 1 21 ? 16.763 -18.924 23.727 1.00 8.50 19 LEU B C 1
ATOM 1547 O O . LEU B 1 21 ? 16.987 -18.714 22.525 1.00 9.45 19 LEU B O 1
ATOM 1552 N N . ARG B 1 22 ? 15.742 -19.673 24.133 1.00 8.21 20 ARG B N 1
ATOM 1553 C CA . ARG B 1 22 ? 14.831 -20.278 23.146 1.00 8.80 20 ARG B CA 1
ATOM 1554 C C . ARG B 1 22 ? 14.021 -19.187 22.423 1.00 8.42 20 ARG B C 1
ATOM 1555 O O . ARG B 1 22 ? 13.805 -19.294 21.201 1.00 9.64 20 ARG B O 1
ATOM 1563 N N . ASP B 1 23 ? 13.680 -18.098 23.132 1.00 7.88 21 ASP B N 1
ATOM 1564 C CA . ASP B 1 23 ? 12.913 -16.986 22.550 1.00 8.02 21 ASP B CA 1
ATOM 1565 C C . ASP B 1 23 ? 13.786 -16.259 21.490 1.00 8.44 21 ASP B C 1
ATOM 1566 O O . ASP B 1 23 ? 13.337 -16.020 20.368 1.00 8.91 21 ASP B O 1
ATOM 1571 N N . ILE B 1 24 ? 15.039 -15.965 21.825 1.00 8.62 22 ILE B N 1
ATOM 1572 C CA . ILE B 1 24 ? 15.915 -15.265 20.862 1.00 8.99 22 ILE B CA 1
ATOM 1573 C C . ILE B 1 24 ? 16.273 -16.185 19.679 1.00 8.36 22 ILE B C 1
ATOM 1574 O O . ILE B 1 24 ? 16.419 -15.699 18.547 1.00 8.69 22 ILE B O 1
ATOM 1579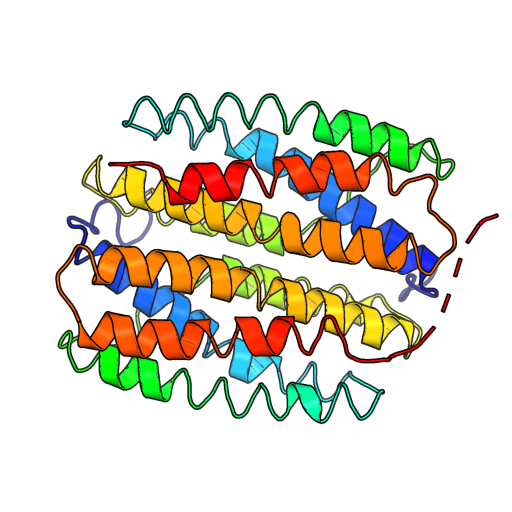 N N . TYR B 1 25 ? 16.356 -17.496 19.924 1.00 7.86 23 TYR B N 1
ATOM 1580 C CA . TYR B 1 25 ? 16.617 -18.435 18.835 1.00 7.89 23 TYR B CA 1
ATOM 1581 C C . TYR B 1 25 ? 15.512 -18.376 17.768 1.00 8.60 23 TYR B C 1
ATOM 1582 O O . TYR B 1 25 ? 15.777 -18.216 16.559 1.00 9.52 23 TYR B O 1
ATOM 1591 N N . TYR B 1 26 ? 14.276 -18.443 18.254 1.00 9.03 24 TYR B N 1
ATOM 1592 C CA . TYR B 1 26 ? 13.127 -18.288 17.372 1.00 8.71 24 TYR B CA 1
ATOM 1593 C C . TYR B 1 26 ? 13.168 -16.933 16.659 1.00 8.84 24 TYR B C 1
ATOM 1594 O O . TYR B 1 26 ? 12.934 -16.851 15.457 1.00 8.72 24 TYR B O 1
ATOM 1603 N N . ALA B 1 27 ? 13.468 -15.863 17.399 1.00 7.94 25 ALA B N 1
ATOM 1604 C CA . ALA B 1 27 ? 13.503 -14.541 16.797 1.00 7.81 25 ALA B CA 1
ATOM 1605 C C . ALA B 1 27 ? 14.561 -14.454 15.683 1.00 8.48 25 ALA B C 1
ATOM 1606 O O . ALA B 1 27 ? 14.256 -13.930 14.601 1.00 9.05 25 ALA B O 1
ATOM 1608 N N . GLU B 1 28 ? 15.749 -15.027 15.899 1.00 8.38 26 GLU B N 1
ATOM 1609 C CA . GLU B 1 28 ? 16.795 -14.996 14.849 1.00 8.88 26 GLU B CA 1
ATOM 1610 C C . GLU B 1 28 ? 16.298 -15.771 13.614 1.00 8.86 26 GLU B C 1
ATOM 1611 O O . GLU B 1 28 ? 16.519 -15.333 12.458 1.00 10.13 26 GLU B O 1
ATOM 1617 N N . GLN B 1 29 ? 15.633 -16.901 13.826 1.00 8.96 27 GLN B N 1
ATOM 1618 C CA . GLN B 1 29 ? 15.063 -17.636 12.691 1.00 10.01 27 GLN B CA 1
ATOM 1619 C C . GLN B 1 29 ? 14.059 -16.782 11.923 1.00 10.05 27 GLN B C 1
ATOM 1620 O O . GLN B 1 29 ? 14.053 -16.741 10.668 1.00 11.03 27 GLN B O 1
ATOM 1626 N N . GLN B 1 30 ? 13.204 -16.076 12.654 1.00 9.75 28 GLN B N 1
ATOM 1627 C CA . GLN B 1 30 ? 12.202 -15.235 11.983 1.00 10.13 28 GLN B CA 1
ATOM 1628 C C . GLN B 1 30 ? 12.828 -14.061 11.236 1.00 10.97 28 GLN B C 1
ATOM 1629 O O . GLN B 1 30 ? 12.372 -13.689 10.137 1.00 11.76 28 GLN B O 1
ATOM 1635 N N . ILE B 1 31 ? 13.883 -13.512 11.783 1.00 10.55 29 ILE B N 1
ATOM 1636 C CA . ILE B 1 31 ? 14.603 -12.442 11.113 1.00 10.69 29 ILE B CA 1
ATOM 1637 C C . ILE B 1 31 ? 15.215 -12.951 9.801 1.00 11.37 29 ILE B C 1
ATOM 1638 O O . ILE B 1 31 ? 15.179 -12.242 8.789 1.00 12.07 29 ILE B O 1
ATOM 1643 N N . THR B 1 32 ? 15.738 -14.183 9.792 1.00 11.58 30 THR B N 1
ATOM 1644 C CA . THR B 1 32 ? 16.293 -14.717 8.551 1.00 12.67 30 THR B CA 1
ATOM 1645 C C . THR B 1 32 ? 15.197 -14.850 7.492 1.00 13.57 30 THR B C 1
ATOM 1646 O O . THR B 1 32 ? 15.487 -14.763 6.314 1.00 14.24 30 THR B O 1
ATOM 1650 N N . LYS B 1 33 ? 13.951 -15.039 7.913 1.00 14.25 31 LYS B N 1
ATOM 1651 C CA . LYS B 1 33 ? 12.828 -15.174 6.954 1.00 16.12 31 LYS B CA 1
ATOM 1652 C C . LYS B 1 33 ? 12.341 -13.794 6.480 1.00 16.80 31 LYS B C 1
ATOM 1653 O O . LYS B 1 33 ? 11.948 -13.625 5.299 1.00 19.31 31 LYS B O 1
ATOM 1659 N N . ALA B 1 34 ? 12.396 -12.814 7.363 1.00 16.03 32 ALA B N 1
ATOM 1660 C CA . ALA B 1 34 ? 11.914 -11.454 7.089 1.00 16.29 32 ALA B CA 1
ATOM 1661 C C . ALA B 1 34 ? 12.886 -10.637 6.252 1.00 16.16 32 ALA B C 1
ATOM 1662 O O . ALA B 1 34 ? 12.476 -9.814 5.419 1.00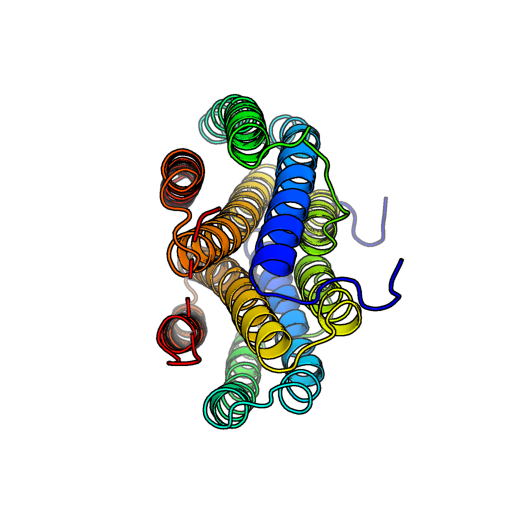 18.15 32 ALA B O 1
ATOM 1664 N N . LEU B 1 35 ? 14.172 -10.791 6.514 1.00 15.18 33 LEU B N 1
ATOM 1665 C CA . LEU B 1 35 ? 15.169 -9.958 5.854 1.00 14.60 33 LEU B CA 1
ATOM 1666 C C . LEU B 1 35 ? 15.114 -10.003 4.303 1.00 14.93 33 LEU B C 1
ATOM 1667 O O . LEU B 1 35 ? 15.159 -8.943 3.689 1.00 13.57 33 LEU B O 1
ATOM 1672 N N . PRO B 1 36 ? 14.977 -11.198 3.685 1.00 14.94 34 PRO B N 1
ATOM 1673 C CA . PRO B 1 36 ? 14.920 -11.181 2.197 1.00 15.26 34 PRO B CA 1
ATOM 1674 C C . PRO B 1 36 ? 13.793 -10.309 1.647 1.00 15.78 34 PRO B C 1
ATOM 1675 O O . PRO B 1 36 ? 13.985 -9.659 0.639 1.00 15.61 34 PRO B O 1
ATOM 1679 N N . LYS B 1 37 ? 12.643 -10.280 2.331 1.00 17.05 35 LYS B N 1
ATOM 1680 C CA . LYS B 1 37 ? 11.510 -9.434 1.919 1.00 18.87 35 LYS B CA 1
ATOM 1681 C C . LYS B 1 37 ? 11.895 -7.957 2.017 1.00 17.50 35 LYS B C 1
ATOM 1682 O O . LYS B 1 37 ? 11.644 -7.165 1.111 1.00 18.33 35 LYS B O 1
ATOM 1688 N N . MET B 1 38 ? 12.578 -7.585 3.089 1.00 16.00 36 MET B N 1
ATOM 1689 C CA A MET B 1 38 ? 13.016 -6.202 3.255 0.50 15.55 36 MET B CA 1
ATOM 1690 C CA B MET B 1 38 ? 13.041 -6.226 3.279 0.50 16.68 36 MET B CA 1
ATOM 1691 C C . MET B 1 38 ? 14.054 -5.822 2.209 1.00 15.86 36 MET B C 1
ATOM 1692 O O . MET B 1 38 ? 14.005 -4.715 1.646 1.00 16.40 36 MET B O 1
ATOM 1701 N N . ILE B 1 39 ? 14.983 -6.730 1.923 1.00 14.97 37 ILE B N 1
ATOM 1702 C CA . ILE B 1 39 ? 16.025 -6.456 0.959 1.00 15.71 37 ILE B CA 1
ATOM 1703 C C . ILE B 1 39 ? 15.387 -6.238 -0.422 1.00 16.46 37 ILE B C 1
ATOM 1704 O O . ILE B 1 39 ? 15.801 -5.331 -1.162 1.00 18.28 37 ILE B O 1
ATOM 1709 N N . GLU B 1 40 ? 14.385 -7.033 -0.767 1.00 16.39 38 GLU B N 1
ATOM 1710 C CA A GLU B 1 40 ? 13.693 -6.912 -2.070 0.50 18.23 38 GLU B CA 1
ATOM 1711 C CA B GLU B 1 40 ? 13.801 -6.876 -2.097 0.50 18.73 38 GLU B CA 1
ATOM 1712 C C . GLU B 1 40 ? 12.979 -5.583 -2.206 1.00 18.43 38 GLU B C 1
ATOM 1713 O O . GLU B 1 40 ? 12.833 -5.047 -3.311 1.00 19.80 38 GLU B O 1
ATOM 1724 N N . GLN B 1 41 ? 12.485 -5.068 -1.083 1.00 16.96 39 GLN B N 1
ATOM 1725 C CA A GLN B 1 41 ? 11.743 -3.801 -1.076 0.50 16.71 39 GLN B CA 1
ATOM 1726 C CA B GLN B 1 41 ? 11.735 -3.812 -1.116 0.50 16.73 39 GLN B CA 1
ATOM 1727 C C . GLN B 1 41 ? 12.637 -2.572 -1.087 1.00 16.42 39 GLN B C 1
ATOM 1728 O O . GLN B 1 41 ? 12.191 -1.478 -1.399 1.00 17.80 39 GLN B O 1
ATOM 1739 N N . ALA B 1 42 ? 13.900 -2.740 -0.707 1.00 15.70 40 ALA B N 1
ATOM 1740 C CA . ALA B 1 42 ? 14.808 -1.613 -0.534 1.00 16.36 40 ALA B CA 1
ATOM 1741 C C . ALA B 1 42 ? 15.277 -1.097 -1.876 1.00 16.89 40 ALA B C 1
ATOM 1742 O O . ALA B 1 42 ? 15.729 -1.878 -2.718 1.00 19.74 40 ALA B O 1
ATOM 1744 N N . THR B 1 43 ? 15.241 0.208 -2.058 1.00 15.43 41 THR B N 1
ATOM 1745 C CA . THR B 1 43 ? 15.768 0.790 -3.307 1.00 16.45 41 THR B CA 1
ATOM 1746 C C . THR B 1 43 ? 17.235 1.169 -3.158 1.00 16.16 41 THR B C 1
ATOM 1747 O O . THR B 1 43 ? 18.085 0.760 -3.969 1.00 19.15 41 THR B O 1
ATOM 1751 N N . ASN B 1 44 ? 17.536 1.928 -2.127 1.00 15.65 42 ASN B N 1
ATOM 1752 C CA . ASN B 1 44 ? 18.901 2.405 -1.823 1.00 16.83 42 ASN B CA 1
ATOM 1753 C C . ASN B 1 44 ? 19.866 1.206 -1.756 1.00 16.87 42 ASN B C 1
ATOM 1754 O O . ASN B 1 44 ? 19.619 0.249 -1.010 1.00 15.24 42 ASN B O 1
ATOM 1759 N N . ARG B 1 45 ? 20.935 1.262 -2.569 1.00 17.43 43 ARG B N 1
ATOM 1760 C CA A ARG B 1 45 ? 21.903 0.170 -2.709 0.60 18.10 43 ARG B CA 1
ATOM 1761 C CA B ARG B 1 45 ? 21.844 0.131 -2.694 0.40 17.85 43 ARG B CA 1
ATOM 1762 C C . ARG B 1 45 ? 22.658 -0.124 -1.417 1.00 17.61 43 ARG B C 1
ATOM 1763 O O . ARG B 1 45 ? 22.913 -1.273 -1.099 1.00 18.39 43 ARG B O 1
ATOM 1778 N N . ASP B 1 46 ? 23.023 0.919 -0.687 1.00 17.14 44 ASP B N 1
ATOM 1779 C CA . ASP B 1 46 ? 23.713 0.737 0.594 1.00 18.30 44 ASP B CA 1
ATOM 1780 C C . ASP B 1 46 ? 22.818 0.033 1.594 1.00 16.93 44 ASP B C 1
ATOM 1781 O O . ASP B 1 46 ? 23.263 -0.819 2.370 1.00 15.49 44 ASP B O 1
ATOM 1786 N N . LEU B 1 47 ? 21.543 0.403 1.578 1.00 16.41 45 LEU B N 1
ATOM 1787 C CA . LEU B 1 47 ? 20.560 -0.230 2.470 1.00 14.65 45 LEU B CA 1
ATOM 1788 C C . LEU B 1 47 ? 20.416 -1.704 2.085 1.00 14.47 45 LEU B C 1
ATOM 1789 O O . LEU B 1 47 ? 20.477 -2.604 2.948 1.00 14.57 45 LEU B O 1
ATOM 1794 N N . SER B 1 48 ? 20.231 -1.999 0.797 1.00 14.51 46 SER B N 1
ATOM 1795 C CA A SER B 1 48 ? 20.054 -3.365 0.347 0.60 15.02 46 SER B CA 1
ATOM 1796 C CA B SER B 1 48 ? 20.012 -3.388 0.446 0.40 14.98 46 SER B CA 1
ATOM 1797 C C . SER B 1 48 ? 21.286 -4.209 0.713 1.00 14.70 46 SER B C 1
ATOM 1798 O O . SER B 1 48 ? 21.182 -5.320 1.216 1.00 14.65 46 SER B O 1
ATOM 1803 N N . GLN B 1 49 ? 22.464 -3.663 0.400 1.00 14.70 47 GLN B N 1
ATOM 1804 C CA A GLN B 1 49 ? 23.757 -4.336 0.680 0.50 15.13 47 GLN B CA 1
ATOM 1805 C CA B GLN B 1 49 ? 23.694 -4.407 0.678 0.50 14.74 47 GLN B CA 1
ATOM 1806 C C . GLN B 1 49 ? 23.990 -4.573 2.169 1.00 14.25 47 GLN B C 1
ATOM 1807 O O . GLN B 1 49 ? 24.474 -5.644 2.590 1.00 14.11 47 GLN B O 1
ATOM 1818 N N . GLY B 1 50 ? 23.715 -3.552 2.963 1.00 13.74 48 GLY B N 1
ATOM 1819 C CA . GLY B 1 50 ? 23.852 -3.638 4.420 1.00 13.13 48 GLY B CA 1
ATOM 1820 C C . GLY B 1 50 ? 22.973 -4.720 5.036 1.00 12.56 48 GLY B C 1
ATOM 1821 O O . GLY B 1 50 ? 23.431 -5.532 5.873 1.00 13.63 48 GLY B O 1
ATOM 1822 N N . LEU B 1 51 ? 21.712 -4.740 4.612 1.00 13.06 49 LEU B N 1
ATOM 1823 C CA . LEU B 1 51 ? 20.759 -5.780 5.043 1.00 12.72 49 LEU B CA 1
ATOM 1824 C C . LEU B 1 51 ? 21.185 -7.184 4.593 1.00 12.63 49 LEU B C 1
ATOM 1825 O O . LEU B 1 51 ? 21.042 -8.152 5.335 1.00 13.72 49 LEU B O 1
ATOM 1830 N N . THR B 1 52 ? 21.697 -7.288 3.364 1.00 12.47 50 THR B N 1
ATOM 1831 C CA . THR B 1 52 ? 22.164 -8.574 2.852 1.00 13.86 50 THR B CA 1
ATOM 1832 C C . THR B 1 52 ? 23.324 -9.061 3.713 1.00 12.52 50 THR B C 1
ATOM 1833 O O . THR B 1 52 ? 23.358 -10.235 4.122 1.00 13.86 50 THR B O 1
ATOM 1837 N N . SER B 1 53 ? 24.255 -8.160 4.037 1.00 12.36 51 SER B N 1
ATOM 1838 C CA A SER B 1 53 ? 25.378 -8.518 4.923 0.60 13.17 51 SER B CA 1
ATOM 1839 C CA B SER B 1 53 ? 25.368 -8.510 4.923 0.40 13.26 51 SER B CA 1
ATOM 1840 C C . SER B 1 53 ? 24.850 -8.947 6.293 1.00 12.28 51 SER B C 1
ATOM 1841 O O . SER B 1 53 ? 25.337 -9.907 6.881 1.00 13.02 51 SER B O 1
ATOM 1846 N N . HIS B 1 54 ? 23.857 -8.244 6.813 1.00 12.40 52 HIS B N 1
ATOM 1847 C CA . HIS B 1 54 ? 23.363 -8.621 8.148 1.00 11.90 52 HIS B CA 1
ATOM 1848 C C . HIS B 1 54 ? 22.584 -9.925 8.128 1.00 12.53 52 HIS B C 1
ATOM 1849 O O . HIS B 1 54 ? 22.579 -10.652 9.122 1.00 12.98 52 HIS B O 1
ATOM 1856 N N . LEU B 1 55 ? 21.943 -10.237 6.997 1.00 12.15 53 LEU B N 1
ATOM 1857 C CA . LEU B 1 55 ? 21.296 -11.541 6.830 1.00 11.99 53 LEU B CA 1
ATOM 1858 C C . LEU B 1 55 ? 22.335 -12.668 6.959 1.00 12.58 53 LEU B C 1
ATOM 1859 O O . LEU B 1 55 ? 22.095 -13.657 7.671 1.00 12.19 53 LEU B O 1
ATOM 1864 N N . GLU B 1 56 ? 23.490 -12.500 6.313 1.00 13.23 54 GLU B N 1
ATOM 1865 C CA A GLU B 1 56 ? 24.571 -13.482 6.418 0.70 15.07 54 GLU B CA 1
ATOM 1866 C CA B GLU B 1 56 ? 24.551 -13.490 6.430 0.30 14.05 54 GLU B CA 1
ATOM 1867 C C . GLU B 1 56 ? 25.003 -13.585 7.883 1.00 13.52 54 GLU B C 1
ATOM 1868 O O . GLU B 1 56 ? 25.226 -14.703 8.421 1.00 14.25 54 GLU B O 1
ATOM 1879 N N . GLU B 1 57 ? 25.117 -12.448 8.559 1.00 12.46 55 GLU B N 1
ATOM 1880 C CA . GLU B 1 57 ? 25.515 -12.466 9.984 1.00 12.59 55 GLU B CA 1
ATOM 1881 C C . GLU B 1 57 ? 24.470 -13.182 10.835 1.00 12.72 55 GLU B C 1
ATOM 1882 O O . GLU B 1 57 ? 24.817 -13.905 11.773 1.00 12.45 55 GLU B O 1
ATOM 1888 N N . THR B 1 58 ? 23.185 -12.974 10.540 1.00 11.37 56 THR B N 1
ATOM 1889 C CA . THR B 1 58 ? 22.130 -13.593 11.339 1.00 12.04 56 THR B CA 1
ATOM 1890 C C . THR B 1 58 ? 22.203 -15.135 11.212 1.00 12.76 56 THR B C 1
ATOM 1891 O O . THR B 1 58 ? 21.959 -15.855 12.191 1.00 12.09 56 THR B O 1
ATOM 1895 N N . GLN B 1 59 ? 22.528 -15.640 10.025 1.00 13.15 57 GLN B N 1
ATOM 1896 C CA A GLN B 1 59 ? 22.738 -17.065 9.837 0.60 14.60 57 GLN B CA 1
ATOM 1897 C CA B GLN B 1 59 ? 22.711 -17.075 9.866 0.40 14.13 57 GLN B CA 1
ATOM 1898 C C . GLN B 1 59 ? 23.859 -17.559 10.771 1.00 14.09 57 GLN B C 1
ATOM 1899 O O . GLN B 1 59 ? 23.739 -18.590 11.451 1.00 14.82 57 GLN B O 1
ATOM 1910 N N . LYS B 1 60 ? 24.935 -16.793 10.846 1.00 13.03 58 LYS B N 1
ATOM 1911 C CA . LYS B 1 60 ? 26.055 -17.135 11.756 1.00 13.36 58 LYS B CA 1
ATOM 1912 C C . LYS B 1 60 ? 25.606 -17.037 13.236 1.00 11.66 58 LYS B C 1
ATOM 1913 O O . LYS B 1 60 ? 26.031 -17.853 14.069 1.00 12.00 58 LYS B O 1
ATOM 1919 N N . GLN B 1 61 ? 24.797 -16.028 13.569 1.00 10.61 59 GLN B N 1
ATOM 1920 C CA . GLN B 1 61 ? 24.277 -15.879 14.939 1.00 9.47 59 GLN B CA 1
ATOM 1921 C C . GLN B 1 61 ? 23.482 -17.104 15.394 1.00 9.70 59 GLN B C 1
ATOM 1922 O O . GLN B 1 61 ? 23.579 -17.482 16.554 1.00 10.49 59 GLN B O 1
ATOM 1928 N N . ILE B 1 62 ? 22.718 -17.722 14.487 1.00 9.42 60 ILE B N 1
ATOM 1929 C CA . ILE B 1 62 ? 21.998 -18.941 14.823 1.00 10.03 60 ILE B CA 1
ATOM 1930 C C . ILE B 1 62 ? 22.991 -20.051 15.123 1.00 10.00 60 ILE B C 1
ATOM 1931 O O . ILE B 1 62 ? 22.796 -20.790 16.092 1.00 11.00 60 ILE B O 1
ATOM 1936 N N . GLU B 1 63 ? 24.050 -20.167 14.305 1.00 10.63 61 GLU B N 1
ATOM 1937 C CA . GLU B 1 63 ? 25.090 -21.160 14.588 1.00 11.60 61 GLU B CA 1
ATOM 1938 C C . GLU B 1 63 ? 25.755 -20.918 15.947 1.00 11.18 61 GLU B C 1
ATOM 1939 O O . GLU B 1 63 ? 26.018 -21.870 16.681 1.00 12.78 61 GLU B O 1
ATOM 1945 N N . ARG B 1 64 ? 25.970 -19.660 16.327 1.00 10.47 62 ARG B N 1
ATOM 1946 C CA . ARG B 1 64 ? 26.528 -19.383 17.641 1.00 10.42 62 ARG B CA 1
ATOM 1947 C C . ARG B 1 64 ? 25.551 -19.752 18.753 1.00 10.41 62 ARG B C 1
ATOM 1948 O O . ARG B 1 64 ? 25.964 -20.298 19.796 1.00 10.53 62 ARG B O 1
ATOM 1956 N N . LEU B 1 65 ? 24.261 -19.488 18.548 1.00 9.33 63 LEU B N 1
ATOM 1957 C CA . LEU B 1 65 ? 23.262 -19.953 19.534 1.00 9.69 63 LEU B CA 1
ATOM 1958 C C . LEU B 1 65 ? 23.241 -21.501 19.637 1.00 9.93 63 LEU B C 1
ATOM 1959 O O . LEU B 1 65 ? 23.076 -22.051 20.736 1.00 9.73 63 LEU B O 1
ATOM 1964 N N . ASP B 1 66 ? 23.444 -22.202 18.507 1.00 10.53 64 ASP B N 1
ATOM 1965 C CA . ASP B 1 66 ? 23.571 -23.678 18.556 1.00 10.75 64 ASP B CA 1
ATOM 1966 C C . ASP B 1 66 ? 24.732 -24.047 19.499 1.00 10.99 64 ASP B C 1
ATOM 1967 O O . ASP B 1 66 ? 24.650 -25.010 20.307 1.00 12.17 64 ASP B O 1
ATOM 1972 N N . GLN B 1 67 ? 25.832 -23.300 19.396 1.00 11.32 65 GLN B N 1
ATOM 1973 C CA . GLN B 1 67 ? 26.984 -23.518 20.312 1.00 12.01 65 GLN B CA 1
ATOM 1974 C C . GLN B 1 67 ? 26.644 -23.229 21.778 1.00 11.19 65 GLN B C 1
ATOM 1975 O O . GLN B 1 67 ? 27.108 -23.930 22.674 1.00 12.48 65 GLN B O 1
ATOM 1981 N N . VAL B 1 68 ? 25.876 -22.177 22.023 1.00 9.71 66 VAL B N 1
ATOM 1982 C CA . VAL B 1 68 ? 25.379 -21.869 23.363 1.00 9.76 66 VAL B CA 1
ATOM 1983 C C . VAL B 1 68 ? 24.568 -23.061 23.918 1.00 10.05 66 VAL B C 1
ATOM 1984 O O . VAL B 1 68 ? 24.815 -23.523 25.055 1.00 9.91 66 VAL B O 1
ATOM 1988 N N . PHE B 1 69 ? 23.579 -23.541 23.155 1.00 9.62 67 PHE B N 1
ATOM 1989 C CA . PHE B 1 69 ? 22.766 -24.675 23.624 1.00 11.14 67 PHE B CA 1
ATOM 1990 C C . PHE B 1 69 ? 23.692 -25.874 23.888 1.00 11.85 67 PHE B C 1
ATOM 1991 O O . PHE B 1 69 ? 23.543 -26.543 24.920 1.00 12.07 67 PHE B O 1
ATOM 1999 N N . LYS B 1 70 ? 24.644 -26.129 22.976 1.00 12.49 68 LYS B N 1
ATOM 2000 C CA . LYS B 1 70 ? 25.582 -27.275 23.143 1.00 12.40 68 LYS B CA 1
ATOM 2001 C C . LYS B 1 70 ? 26.365 -27.102 24.469 1.00 11.92 68 LYS B C 1
ATOM 2002 O O . LYS B 1 70 ? 26.541 -28.102 25.232 1.00 13.20 68 LYS B O 1
ATOM 2008 N N . LYS B 1 71 ? 26.821 -25.872 24.784 1.00 12.07 69 LYS B N 1
ATOM 2009 C CA A LYS B 1 71 ? 27.563 -25.642 26.036 0.60 12.57 69 LYS B CA 1
ATOM 2010 C CA B LYS B 1 71 ? 27.580 -25.676 26.004 0.40 11.78 69 LYS B CA 1
ATOM 2011 C C . LYS B 1 71 ? 26.714 -25.892 27.255 1.00 11.95 69 LYS B C 1
ATOM 2012 O O . LYS B 1 71 ? 27.227 -26.274 28.302 1.00 13.71 69 LYS B O 1
ATOM 2023 N N . LEU B 1 72 ? 25.416 -25.637 27.125 1.00 11.49 70 LEU B N 1
ATOM 2024 C CA . LEU B 1 72 ? 24.434 -25.829 28.183 1.00 11.54 70 LEU B CA 1
ATOM 2025 C C . LEU B 1 72 ? 23.957 -27.282 28.314 1.00 12.41 70 LEU B C 1
ATOM 2026 O O . LEU B 1 72 ? 23.212 -27.626 29.252 1.00 13.58 70 LEU B O 1
ATOM 2031 N N . GLY B 1 73 ? 24.334 -28.091 27.323 1.00 12.30 71 GLY B N 1
ATOM 2032 C CA . GLY B 1 73 ? 24.074 -29.524 27.330 1.00 13.38 71 GLY B CA 1
ATOM 2033 C C . GLY B 1 73 ? 22.850 -30.008 26.578 1.00 14.50 71 GLY B C 1
ATOM 2034 O O . GLY B 1 73 ? 22.394 -31.137 26.795 1.00 15.10 71 GLY B O 1
ATOM 2035 N N . GLN B 1 74 ? 22.268 -29.188 25.715 1.00 15.33 72 GLN B N 1
ATOM 2036 C CA A GLN B 1 74 ? 21.103 -29.601 24.963 0.60 16.30 72 GLN B CA 1
ATOM 2037 C CA B GLN B 1 74 ? 21.155 -29.683 24.925 0.40 16.85 72 GLN B CA 1
ATOM 2038 C C . GLN B 1 74 ? 21.100 -29.233 23.488 1.00 16.55 72 GLN B C 1
ATOM 2039 O O . GLN B 1 74 ? 21.871 -28.345 23.057 1.00 16.95 72 GLN B O 1
ATOM 2050 N N . LYS B 1 75 ? 20.201 -29.894 22.726 1.00 17.17 73 LYS B N 1
ATOM 2051 C CA A LYS B 1 75 ? 19.926 -29.543 21.342 0.50 17.10 73 LYS B CA 1
ATOM 2052 C CA B LYS B 1 75 ? 20.021 -29.477 21.338 0.50 16.93 73 LYS B CA 1
ATOM 2053 C C . LYS B 1 75 ? 19.200 -28.180 21.308 1.00 16.50 73 LYS B C 1
ATOM 2054 O O . LYS B 1 75 ? 18.479 -27.871 22.228 1.00 16.94 73 LYS B O 1
ATOM 2065 N N . PRO B 1 76 ? 19.376 -27.399 20.242 1.00 15.95 74 PRO B N 1
ATOM 2066 C CA . PRO B 1 76 ? 18.696 -26.110 20.148 1.00 15.18 74 PRO B CA 1
ATOM 2067 C C . PRO B 1 76 ? 17.180 -26.246 20.003 1.00 15.46 74 PRO B C 1
ATOM 2068 O O . PRO B 1 76 ? 16.691 -27.211 19.425 1.00 15.83 74 PRO B O 1
ATOM 2072 N N . SER B 1 77 ? 16.427 -25.264 20.511 1.00 15.82 75 SER B N 1
ATOM 2073 C CA . SER B 1 77 ? 15.003 -25.206 20.252 1.00 17.37 75 SER B CA 1
ATOM 2074 C C . SER B 1 77 ? 14.565 -23.774 20.453 1.00 16.09 75 SER B C 1
ATOM 2075 O O . SER B 1 77 ? 15.277 -22.965 21.046 1.00 15.76 75 SER B O 1
ATOM 2078 N N . GLY B 1 78 ? 13.431 -23.462 19.866 1.00 15.35 76 GLY B N 1
ATOM 2079 C CA . GLY B 1 78 ? 12.845 -22.119 19.967 1.00 14.57 76 GLY B CA 1
ATOM 2080 C C . GLY B 1 78 ? 11.535 -22.157 20.730 1.00 14.31 76 GLY B C 1
ATOM 2081 O O . GLY B 1 78 ? 10.921 -23.202 20.937 1.00 16.17 76 GLY B O 1
ATOM 2082 N N . VAL B 1 79 ? 11.109 -20.981 21.153 1.00 12.55 77 VAL B N 1
ATOM 2083 C CA A VAL B 1 79 ? 9.756 -20.775 21.654 0.60 12.16 77 VAL B CA 1
ATOM 2084 C CA B VAL B 1 79 ? 9.767 -20.781 21.650 0.40 12.19 77 VAL B CA 1
ATOM 2085 C C . VAL B 1 79 ? 9.241 -19.536 20.964 1.00 10.47 77 VAL B C 1
ATOM 2086 O O . VAL B 1 79 ? 10.014 -18.626 20.649 1.00 11.34 77 VAL B O 1
ATOM 2093 N N . ASN B 1 80 ? 7.949 -19.506 20.725 1.00 9.63 78 ASN B N 1
ATOM 2094 C CA . ASN B 1 80 ? 7.405 -18.336 20.034 1.00 10.24 78 ASN B CA 1
ATOM 2095 C C . ASN B 1 80 ? 7.712 -17.018 20.758 1.00 9.81 78 ASN B C 1
ATOM 2096 O O . ASN B 1 80 ? 7.587 -16.916 21.969 1.00 11.99 78 ASN B O 1
ATOM 2101 N N . CYS B 1 81 ? 8.067 -16.000 19.972 1.00 9.56 79 CYS B N 1
ATOM 2102 C CA . CYS B 1 81 ? 8.412 -14.650 20.452 1.00 10.04 79 CYS B CA 1
ATOM 2103 C C . CYS B 1 81 ? 7.351 -13.676 19.856 1.00 9.42 79 CYS B C 1
ATOM 2104 O O . CYS B 1 81 ? 7.453 -13.239 18.700 1.00 9.69 79 CYS B O 1
ATOM 2107 N N . PRO B 1 82 ? 6.335 -13.320 20.656 1.00 9.24 80 PRO B N 1
ATOM 2108 C CA . PRO B 1 82 ? 5.338 -12.343 20.154 1.00 10.21 80 PRO B CA 1
ATOM 2109 C C . PRO B 1 82 ? 5.963 -10.988 19.802 1.00 9.83 80 PRO B C 1
ATOM 2110 O O . PRO B 1 82 ? 5.435 -10.277 18.944 1.00 10.01 80 PRO B O 1
ATOM 2114 N N . ALA B 1 83 ? 7.072 -10.621 20.451 1.00 9.41 81 ALA B N 1
ATOM 2115 C CA . ALA B 1 83 ? 7.667 -9.307 20.183 1.00 10.10 81 ALA B CA 1
ATOM 2116 C C . ALA B 1 83 ? 8.234 -9.264 18.746 1.00 10.28 81 ALA B C 1
ATOM 2117 O O . ALA B 1 83 ? 7.948 -8.314 17.987 1.00 9.66 81 ALA B O 1
ATOM 2119 N N . ILE B 1 84 ? 8.999 -10.286 18.336 1.00 8.99 82 ILE B N 1
ATOM 2120 C CA . ILE B 1 84 ? 9.543 -10.241 16.975 1.00 9.67 82 ILE B CA 1
ATOM 2121 C C . ILE B 1 84 ? 8.398 -10.441 15.981 1.00 9.75 82 ILE B C 1
ATOM 2122 O O . ILE B 1 84 ? 8.434 -9.843 14.902 1.00 10.38 82 ILE B O 1
ATOM 2127 N N . ASP B 1 85 ? 7.377 -11.256 16.312 1.00 9.52 83 ASP B N 1
ATOM 2128 C CA . ASP B 1 85 ? 6.268 -11.454 15.363 1.00 10.11 83 ASP B CA 1
ATOM 2129 C C . ASP B 1 85 ? 5.581 -10.085 15.148 1.00 9.75 83 ASP B C 1
ATOM 2130 O O . ASP B 1 85 ? 5.208 -9.741 14.023 1.00 9.57 83 ASP B O 1
ATOM 2135 N N . GLY B 1 86 ? 5.406 -9.309 16.234 1.00 9.90 84 GLY B N 1
ATOM 2136 C CA . GLY B 1 86 ? 4.719 -8.010 16.163 1.00 10.63 84 GLY B CA 1
ATOM 2137 C C . GLY B 1 86 ? 5.577 -7.026 15.359 1.00 10.40 84 GLY B C 1
ATOM 2138 O O . GLY B 1 86 ? 5.072 -6.274 14.528 1.00 10.27 84 GLY B O 1
ATOM 2139 N N . LEU B 1 87 ? 6.882 -7.024 15.587 1.00 10.06 85 LEU B N 1
ATOM 2140 C CA . LEU B 1 87 ? 7.801 -6.127 14.823 1.00 10.76 85 LEU B CA 1
ATOM 2141 C C . LEU B 1 87 ? 7.773 -6.445 13.329 1.00 10.22 85 LEU B C 1
ATOM 2142 O O . LEU B 1 87 ? 7.674 -5.562 12.484 1.00 12.25 85 LEU B O 1
ATOM 2147 N N . ILE B 1 88 ? 7.790 -7.738 13.003 1.00 9.96 86 ILE B N 1
ATOM 2148 C CA . ILE B 1 88 ? 7.770 -8.133 11.610 1.00 11.68 86 ILE B CA 1
ATOM 2149 C C . ILE B 1 88 ? 6.412 -7.790 10.959 1.00 9.75 86 ILE B C 1
ATOM 2150 O O . ILE B 1 88 ? 6.369 -7.263 9.820 1.00 11.77 86 ILE B O 1
ATOM 2155 N N . LYS B 1 89 ? 5.312 -8.014 11.697 1.00 9.18 87 LYS B N 1
ATOM 2156 C CA . LYS B 1 89 ? 3.967 -7.677 11.216 1.00 10.19 87 LYS B CA 1
ATOM 2157 C C . LYS B 1 89 ? 3.874 -6.159 10.959 1.00 10.38 87 LYS B C 1
ATOM 2158 O O . LYS B 1 89 ? 3.395 -5.729 9.918 1.00 11.72 87 LYS B O 1
ATOM 2164 N N . GLU B 1 90 ? 4.347 -5.360 11.900 1.00 10.58 88 GLU B N 1
ATOM 2165 C CA . GLU B 1 90 ? 4.308 -3.902 11.758 1.00 10.40 88 GLU B CA 1
ATOM 2166 C C . GLU B 1 90 ? 5.106 -3.460 10.512 1.00 11.57 88 GLU B C 1
ATOM 2167 O O . GLU B 1 90 ? 4.644 -2.625 9.756 1.00 12.53 88 GLU B O 1
ATOM 2173 N N . ALA B 1 91 ? 6.290 -4.032 10.318 1.00 11.79 89 ALA B N 1
ATOM 2174 C CA . ALA B 1 91 ? 7.135 -3.659 9.184 1.00 12.58 89 ALA B CA 1
ATOM 2175 C C . ALA B 1 91 ? 6.433 -3.996 7.868 1.00 12.70 89 ALA B C 1
ATOM 2176 O O . ALA B 1 91 ? 6.397 -3.178 6.976 1.00 13.36 89 ALA B O 1
ATOM 2178 N N . ASP B 1 92 ? 5.873 -5.205 7.777 1.00 12.47 90 ASP B N 1
ATOM 2179 C CA A ASP B 1 92 ? 5.220 -5.646 6.577 0.50 13.37 90 ASP B CA 1
ATOM 2180 C CA B ASP B 1 92 ? 5.140 -5.700 6.608 0.50 13.92 90 ASP B CA 1
ATOM 2181 C C . ASP B 1 92 ? 3.976 -4.783 6.278 1.00 13.53 90 ASP B C 1
ATOM 2182 O O . ASP B 1 92 ? 3.772 -4.327 5.134 1.00 14.56 90 ASP B O 1
ATOM 2191 N N . GLU B 1 93 ? 3.173 -4.521 7.289 1.00 12.67 91 GLU B N 1
ATOM 2192 C CA . GLU B 1 93 ? 1.948 -3.759 7.070 1.00 14.24 91 GLU B CA 1
ATOM 2193 C C . GLU B 1 93 ? 2.270 -2.307 6.706 1.00 13.12 91 GLU B C 1
ATOM 2194 O O . GLU B 1 93 ? 1.688 -1.747 5.763 1.00 14.07 91 GLU B O 1
ATOM 2200 N N . THR B 1 94 ? 3.230 -1.711 7.393 1.00 13.19 92 THR B N 1
ATOM 2201 C CA . THR B 1 94 ? 3.598 -0.326 7.106 1.00 13.61 92 THR B CA 1
ATOM 2202 C C . THR B 1 94 ? 4.149 -0.234 5.679 1.00 13.65 92 THR B C 1
ATOM 2203 O O . THR B 1 94 ? 3.809 0.699 4.922 1.00 14.06 92 THR B O 1
ATOM 2207 N N . ALA B 1 95 ? 4.993 -1.194 5.311 1.00 13.81 93 ALA B N 1
ATOM 2208 C CA . ALA B 1 95 ? 5.539 -1.175 3.934 1.00 14.79 93 ALA B CA 1
ATOM 2209 C C . ALA B 1 95 ? 4.422 -1.142 2.885 1.00 14.84 93 ALA B C 1
ATOM 2210 O O . ALA B 1 95 ? 4.509 -0.373 1.918 1.00 14.90 93 ALA B O 1
ATOM 2212 N N . GLY B 1 96 ? 3.369 -1.949 3.080 1.00 13.39 94 GLY B N 1
ATOM 2213 C CA . GLY B 1 96 ? 2.244 -1.956 2.151 1.00 14.19 94 GLY B CA 1
ATOM 2214 C C . GLY B 1 96 ? 1.514 -0.625 2.066 1.00 12.48 94 GLY B C 1
ATOM 2215 O O . GLY B 1 96 ? 0.863 -0.329 1.039 1.00 14.31 94 GLY B O 1
ATOM 2216 N N . GLU B 1 97 ? 1.635 0.208 3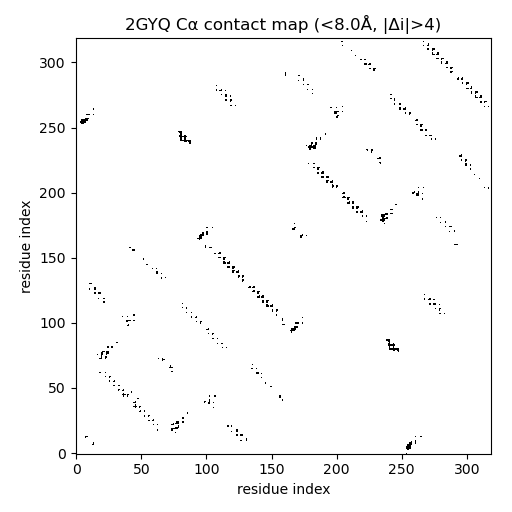.097 1.00 11.56 95 GLU B N 1
ATOM 2217 C CA A GLU B 1 97 ? 0.947 1.496 3.109 0.50 11.24 95 GLU B CA 1
ATOM 2218 C CA B GLU B 1 97 ? 0.979 1.522 3.141 0.50 11.64 95 GLU B CA 1
ATOM 2219 C C . GLU B 1 97 ? 1.704 2.625 2.397 1.00 11.00 95 GLU B C 1
ATOM 2220 O O . GLU B 1 97 ? 1.201 3.730 2.281 1.00 12.05 95 GLU B O 1
ATOM 2231 N N . ILE B 1 98 ? 2.922 2.360 1.928 1.00 10.16 96 ILE B N 1
ATOM 2232 C CA . ILE B 1 98 ? 3.783 3.455 1.447 1.00 9.47 96 ILE B CA 1
ATOM 2233 C C . ILE B 1 98 ? 3.839 3.445 -0.091 1.00 10.78 96 ILE B C 1
ATOM 2234 O O . ILE B 1 98 ? 4.119 2.411 -0.728 1.00 12.38 96 ILE B O 1
ATOM 2239 N N . ALA B 1 99 ? 3.623 4.636 -0.647 1.00 11.00 97 ALA B N 1
ATOM 2240 C CA . ALA B 1 99 ? 3.581 4.813 -2.103 1.00 12.16 97 ALA B CA 1
ATOM 2241 C C . ALA B 1 99 ? 4.913 5.174 -2.747 1.00 14.18 97 ALA B C 1
ATOM 2242 O O . ALA B 1 99 ? 5.083 4.932 -3.941 1.00 16.89 97 ALA B O 1
ATOM 2244 N N . ASP B 1 100 ? 5.809 5.826 -2.006 1.00 12.68 98 ASP B N 1
ATOM 2245 C CA . ASP B 1 100 ? 7.054 6.452 -2.569 1.00 12.76 98 ASP B CA 1
ATOM 2246 C C . ASP B 1 100 ? 8.236 5.558 -2.169 1.00 11.60 98 ASP B C 1
ATOM 2247 O O . ASP B 1 100 ? 8.387 5.201 -0.979 1.00 11.72 98 ASP B O 1
ATOM 2252 N N . LYS B 1 101 ? 9.099 5.229 -3.125 1.00 11.41 99 LYS B N 1
ATOM 2253 C CA . LYS B 1 101 ? 10.213 4.289 -2.863 1.00 11.36 99 LYS B CA 1
ATOM 2254 C C . LYS B 1 101 ? 11.213 4.847 -1.858 1.00 11.14 99 LYS B C 1
ATOM 2255 O O . LYS B 1 101 ? 11.817 4.071 -1.097 1.00 13.00 99 LYS B O 1
ATOM 2261 N N . THR B 1 102 ? 11.411 6.161 -1.826 1.00 10.92 100 THR B N 1
ATOM 2262 C CA A THR B 1 102 ? 12.373 6.736 -0.879 0.60 12.47 100 THR B CA 1
ATOM 2263 C CA B THR B 1 102 ? 12.353 6.762 -0.876 0.40 12.53 100 THR B CA 1
ATOM 2264 C C . THR B 1 102 ? 11.770 6.766 0.546 1.00 11.89 100 THR B C 1
ATOM 2265 O O . THR B 1 102 ? 12.471 6.467 1.529 1.00 12.06 100 THR B O 1
ATOM 2272 N N . VAL B 1 103 ? 10.478 7.026 0.634 1.00 11.13 101 VAL B N 1
ATOM 2273 C CA . VAL B 1 103 ? 9.746 6.948 1.899 1.00 10.38 101 VAL B CA 1
ATOM 2274 C C . VAL B 1 103 ? 9.769 5.501 2.396 1.00 10.31 101 VAL B C 1
ATOM 2275 O O . VAL B 1 103 ? 9.983 5.253 3.618 1.00 10.77 101 VAL B O 1
ATOM 2279 N N . LEU B 1 104 ? 9.583 4.552 1.485 1.00 9.79 102 LEU B N 1
ATOM 2280 C CA . LEU B 1 104 ? 9.639 3.128 1.834 1.00 9.70 102 LEU B CA 1
ATOM 2281 C C . LEU B 1 104 ? 11.026 2.775 2.397 1.00 9.99 102 LEU B C 1
ATOM 2282 O O . LEU B 1 104 ? 11.108 2.100 3.421 1.00 9.93 102 LEU B O 1
ATOM 2287 N N . ASP B 1 105 ? 12.116 3.237 1.754 1.00 10.54 103 ASP B N 1
ATOM 2288 C CA . ASP B 1 105 ? 13.461 2.979 2.305 1.00 11.44 103 ASP B CA 1
ATOM 2289 C C . ASP B 1 105 ? 13.594 3.581 3.706 1.00 10.43 103 ASP B C 1
ATOM 2290 O O . ASP B 1 105 ? 14.182 2.935 4.586 1.00 10.69 103 ASP B O 1
ATOM 2295 N N . ALA B 1 106 ? 13.064 4.771 3.940 1.00 10.22 104 ALA B N 1
ATOM 2296 C CA . ALA B 1 106 ? 13.084 5.361 5.305 1.00 10.33 104 ALA B CA 1
ATOM 2297 C C . ALA B 1 106 ? 12.382 4.456 6.315 1.00 9.77 104 ALA B C 1
ATOM 2298 O O . ALA B 1 106 ? 12.891 4.231 7.441 1.00 9.88 104 ALA B O 1
ATOM 2300 N N . ALA B 1 107 ? 11.248 3.875 5.933 1.00 9.31 105 ALA B N 1
ATOM 2301 C CA . ALA B 1 107 ? 10.497 2.985 6.846 1.00 10.05 105 ALA B CA 1
ATOM 2302 C C . ALA B 1 107 ? 11.281 1.690 7.065 1.00 9.67 105 ALA B C 1
ATOM 2303 O O . ALA B 1 107 ? 11.341 1.177 8.189 1.00 9.35 105 ALA B O 1
ATOM 2305 N N . ILE B 1 108 ? 11.952 1.201 6.014 1.00 9.55 106 ILE B N 1
ATOM 2306 C CA . ILE B 1 108 ? 12.733 -0.050 6.115 1.00 10.10 106 ILE B CA 1
ATOM 2307 C C . ILE B 1 108 ? 13.888 0.182 7.076 1.00 9.49 106 ILE B C 1
ATOM 2308 O O . ILE B 1 108 ? 14.117 -0.661 7.964 1.00 10.26 106 ILE B O 1
ATOM 2313 N N . VAL B 1 109 ? 14.594 1.312 6.954 1.00 9.71 107 VAL B N 1
ATOM 2314 C CA . VAL B 1 109 ? 15.678 1.643 7.900 1.00 10.65 107 VAL B CA 1
ATOM 2315 C C . VAL B 1 109 ? 15.121 1.677 9.332 1.00 10.92 107 VAL B C 1
ATOM 2316 O O . VAL B 1 109 ? 15.674 1.046 10.217 1.00 10.59 107 VAL B O 1
ATOM 2320 N N . ALA B 1 110 ? 13.996 2.365 9.550 1.00 10.18 108 ALA B N 1
ATOM 2321 C CA . ALA B 1 110 ? 13.444 2.521 10.891 1.00 9.47 108 ALA B CA 1
ATOM 2322 C C . ALA B 1 110 ? 13.037 1.157 11.474 1.00 9.30 108 ALA B C 1
ATOM 2323 O O . ALA B 1 110 ? 13.299 0.858 12.662 1.00 9.91 108 ALA B O 1
ATOM 2325 N N . ASN B 1 111 ? 12.417 0.307 10.661 1.00 8.83 109 ASN B N 1
ATOM 2326 C CA . ASN B 1 111 ? 11.966 -1.003 11.133 1.00 9.66 109 ASN B CA 1
ATOM 2327 C C . ASN B 1 111 ? 13.120 -1.929 11.420 1.00 8.62 109 ASN B C 1
ATOM 2328 O O . ASN B 1 111 ? 13.134 -2.644 12.441 1.00 9.83 109 ASN B O 1
ATOM 2333 N N . ALA B 1 112 ? 14.142 -1.859 10.569 1.00 9.20 110 ALA B N 1
ATOM 2334 C CA . ALA B 1 112 ? 15.378 -2.594 10.847 1.00 11.23 110 ALA B CA 1
ATOM 2335 C C . ALA B 1 112 ? 16.034 -2.135 12.165 1.00 9.72 110 ALA B C 1
ATOM 2336 O O . ALA B 1 112 ? 16.459 -2.967 12.947 1.00 11.13 110 ALA B O 1
ATOM 2338 N N . GLN B 1 113 ? 16.050 -0.827 12.435 1.00 9.96 111 GLN B N 1
ATOM 2339 C CA . GLN B 1 113 ? 16.618 -0.297 13.681 1.00 10.20 111 GLN B CA 1
ATOM 2340 C C . GLN B 1 113 ? 15.797 -0.814 14.875 1.00 9.63 111 GLN B C 1
ATOM 2341 O O . GLN B 1 113 ? 16.355 -1.162 15.905 1.00 10.19 111 GLN B O 1
ATOM 2347 N N . ALA B 1 114 ? 14.473 -0.867 14.748 1.00 8.95 112 ALA B N 1
ATOM 2348 C CA . ALA B 1 114 ? 13.617 -1.352 15.847 1.00 8.26 112 ALA B CA 1
ATOM 2349 C C . ALA B 1 114 ? 13.933 -2.839 16.132 1.00 8.55 112 ALA B C 1
ATOM 2350 O O . ALA B 1 114 ? 14.087 -3.237 17.282 1.00 9.38 112 ALA B O 1
ATOM 2352 N N . VAL B 1 115 ? 14.121 -3.638 15.086 1.00 8.43 113 VAL B N 1
ATOM 2353 C CA . VAL B 1 115 ? 14.535 -5.031 15.286 1.00 9.30 113 VAL B CA 1
ATOM 2354 C C . VAL B 1 115 ? 15.882 -5.120 15.960 1.00 8.91 113 VAL B C 1
ATOM 2355 O O . VAL B 1 115 ? 16.025 -5.909 16.914 1.00 9.45 113 VAL B O 1
ATOM 2359 N N . GLU B 1 116 ? 16.880 -4.391 15.469 1.00 9.55 114 GLU B N 1
ATOM 2360 C CA . GLU B 1 116 ? 18.182 -4.387 16.162 1.00 9.99 114 GLU B CA 1
ATOM 2361 C C . GLU B 1 116 ? 18.086 -3.995 17.612 1.00 10.16 114 GLU B C 1
ATOM 2362 O O . GLU B 1 116 ? 18.713 -4.627 18.459 1.00 9.69 114 GLU B O 1
ATOM 2368 N N . HIS B 1 117 ? 17.262 -3.008 17.925 1.00 9.22 115 HIS B N 1
ATOM 2369 C CA . HIS B 1 117 ? 17.049 -2.635 19.334 1.00 10.45 115 HIS B CA 1
ATOM 2370 C C . HIS B 1 117 ? 16.430 -3.727 20.182 1.00 10.31 115 HIS B C 1
ATOM 2371 O O . HIS B 1 117 ? 16.837 -3.902 21.351 1.00 10.43 115 HIS B O 1
ATOM 2378 N N . TYR B 1 118 ? 15.483 -4.468 19.631 1.00 10.10 116 TYR B N 1
ATOM 2379 C CA A TYR B 1 118 ? 14.916 -5.612 20.348 0.70 10.54 116 TYR B CA 1
ATOM 2380 C CA B TYR B 1 118 ? 14.917 -5.617 20.292 0.30 10.16 116 TYR B CA 1
ATOM 2381 C C . TYR B 1 118 ? 16.033 -6.637 20.614 1.00 9.25 116 TYR B C 1
ATOM 2382 O O . TYR B 1 118 ? 16.156 -7.136 21.751 1.00 9.64 116 TYR B O 1
ATOM 2399 N N . GLU B 1 119 ? 16.855 -6.936 19.609 1.00 8.57 117 GLU B N 1
ATOM 2400 C CA . GLU B 1 119 ? 17.936 -7.904 19.766 1.00 8.49 117 GLU B CA 1
ATOM 2401 C C . GLU B 1 119 ? 18.944 -7.412 20.804 1.00 7.99 117 GLU B C 1
ATOM 2402 O O . GLU B 1 119 ? 19.402 -8.189 21.651 1.00 9.26 117 GLU B O 1
ATOM 2408 N N . ILE B 1 120 ? 19.275 -6.122 20.796 1.00 7.90 118 ILE B N 1
ATOM 2409 C CA . ILE B 1 120 ? 20.218 -5.551 21.762 1.00 8.71 118 ILE B CA 1
ATOM 2410 C C . ILE B 1 120 ? 19.668 -5.697 23.186 1.00 8.17 118 ILE B C 1
ATOM 2411 O O . ILE B 1 120 ? 20.411 -6.118 24.086 1.00 9.89 118 ILE B O 1
ATOM 2416 N N . ALA B 1 121 ? 18.400 -5.394 23.377 1.00 8.79 119 ALA B N 1
ATOM 2417 C CA . ALA B 1 121 ? 17.767 -5.586 24.715 1.00 9.54 119 ALA B CA 1
ATOM 2418 C C . ALA B 1 121 ? 17.855 -7.039 25.146 1.00 8.55 119 ALA B C 1
ATOM 2419 O O . ALA B 1 121 ? 18.256 -7.333 26.283 1.00 8.65 119 ALA B O 1
ATOM 2421 N N . ARG B 1 122 ? 17.470 -7.962 24.257 1.00 8.27 120 ARG B N 1
ATOM 2422 C CA . ARG B 1 122 ? 17.480 -9.366 24.613 1.00 9.56 120 ARG B CA 1
ATOM 2423 C C . ARG B 1 122 ? 18.859 -9.919 24.899 1.00 9.11 120 ARG B C 1
ATOM 2424 O O . ARG B 1 122 ? 19.071 -10.532 25.951 1.00 8.49 120 ARG B O 1
ATOM 2432 N N . TYR B 1 123 ? 19.827 -9.669 24.007 1.00 8.06 121 TYR B N 1
ATOM 2433 C CA . TYR B 1 123 ? 21.176 -10.169 24.291 1.00 8.41 121 TYR B CA 1
ATOM 2434 C C . TYR B 1 123 ? 21.738 -9.518 25.560 1.00 8.20 121 TYR B C 1
ATOM 2435 O O . TYR B 1 123 ? 22.391 -10.203 26.352 1.00 8.96 121 TYR B O 1
ATOM 2444 N N . GLY B 1 124 ? 21.485 -8.220 25.771 1.00 8.83 122 GLY B N 1
ATOM 2445 C CA . GLY B 1 124 ? 22.026 -7.587 26.988 1.00 9.59 122 GLY B CA 1
ATOM 2446 C C . GLY B 1 124 ? 21.470 -8.289 28.243 1.00 7.96 122 GLY B C 1
ATOM 2447 O O . GLY B 1 124 ? 22.200 -8.570 29.221 1.00 8.90 122 GLY B O 1
ATOM 2448 N N . THR B 1 125 ? 20.159 -8.564 28.224 1.00 7.77 123 THR B N 1
ATOM 2449 C CA . THR B 1 125 ? 19.475 -9.244 29.352 1.00 9.65 123 THR B CA 1
ATOM 2450 C C . THR B 1 125 ? 20.063 -10.656 29.551 1.00 7.72 123 THR B C 1
ATOM 2451 O O . THR B 1 125 ? 20.419 -11.051 30.679 1.00 9.22 123 THR B O 1
ATOM 2455 N N . LEU B 1 126 ? 20.226 -11.402 28.464 1.00 8.14 124 LEU B N 1
ATOM 2456 C CA . LEU B 1 126 ? 20.675 -12.799 28.542 1.00 7.66 124 LEU B CA 1
ATOM 2457 C C . LEU B 1 126 ? 22.122 -12.867 29.050 1.00 8.04 124 LEU B C 1
ATOM 2458 O O . LEU B 1 126 ? 22.438 -13.694 29.907 1.00 8.42 124 LEU B O 1
ATOM 2463 N N . ILE B 1 127 ? 22.955 -11.933 28.592 1.00 7.97 125 ILE B N 1
ATOM 2464 C CA . ILE B 1 127 ? 24.335 -11.853 29.074 1.00 9.35 125 ILE B CA 1
ATOM 2465 C C . ILE B 1 127 ? 24.387 -11.544 30.578 1.00 8.81 125 ILE B C 1
ATOM 2466 O O . ILE B 1 127 ? 25.138 -12.198 31.311 1.00 9.87 125 ILE B O 1
ATOM 2471 N N . ALA B 1 128 ? 23.589 -10.570 31.044 1.00 7.91 126 ALA B N 1
ATOM 2472 C CA . ALA B 1 128 ? 23.587 -10.227 32.469 1.00 9.76 126 ALA B CA 1
ATOM 2473 C C . ALA B 1 128 ? 23.137 -11.419 33.308 1.00 10.29 126 ALA B C 1
ATOM 2474 O O . ALA B 1 128 ? 23.785 -11.735 34.297 1.00 10.88 126 ALA B O 1
ATOM 2476 N N . TRP B 1 129 ? 22.064 -12.109 32.902 1.00 8.98 127 TRP B N 1
ATOM 2477 C CA . TRP B 1 129 ? 21.620 -13.302 33.609 1.00 9.82 127 TRP B CA 1
ATOM 2478 C C . TRP B 1 129 ? 22.679 -14.390 33.607 1.00 9.83 127 TRP B C 1
ATOM 2479 O O . TRP B 1 129 ? 22.975 -14.975 34.660 1.00 10.87 127 TRP B O 1
ATOM 2490 N N . ALA B 1 130 ? 23.288 -14.631 32.439 1.00 9.48 128 ALA B N 1
ATOM 2491 C CA . ALA B 1 130 ? 24.329 -15.659 32.312 1.00 9.90 128 ALA B CA 1
ATOM 2492 C C . ALA B 1 130 ? 25.471 -15.341 33.288 1.00 10.65 128 ALA B C 1
ATOM 2493 O O . ALA B 1 130 ? 25.944 -16.208 34.013 1.00 11.86 128 ALA B O 1
ATOM 2495 N N . GLU B 1 131 ? 25.895 -14.083 33.348 1.00 10.63 129 GLU B N 1
ATOM 2496 C CA A GLU B 1 131 ? 26.990 -13.764 34.255 0.50 12.75 129 GLU B CA 1
ATOM 2497 C CA B GLU B 1 131 ? 26.955 -13.662 34.271 0.50 13.11 129 GLU B CA 1
ATOM 2498 C C . GLU B 1 131 ? 26.597 -13.961 35.711 1.00 13.63 129 GLU B C 1
ATOM 2499 O O . GLU B 1 131 ? 27.409 -14.505 36.493 1.00 14.91 129 GLU B O 1
ATOM 2510 N N . GLU B 1 132 ? 25.376 -13.606 36.075 1.00 13.88 130 GLU B N 1
ATOM 2511 C CA A GLU B 1 132 ? 24.912 -13.743 37.462 0.60 14.57 130 GLU B CA 1
ATOM 2512 C CA B GLU B 1 132 ? 24.879 -13.750 37.452 0.40 14.44 130 GLU B CA 1
ATOM 2513 C C . GLU B 1 132 ? 24.875 -15.221 37.849 1.00 14.12 130 GLU B C 1
ATOM 2514 O O . GLU B 1 132 ? 25.140 -15.588 39.027 1.00 16.10 130 GLU B O 1
ATOM 2525 N N . LEU B 1 133 ? 24.585 -16.065 36.875 1.00 13.11 131 LEU B N 1
ATOM 2526 C CA . LEU B 1 133 ? 24.461 -17.491 37.084 1.00 13.82 131 LEU B CA 1
ATOM 2527 C C . LEU B 1 133 ? 25.802 -18.254 36.933 1.00 15.56 131 LEU B C 1
ATOM 2528 O O . LEU B 1 133 ? 25.830 -19.496 37.016 1.00 17.26 131 LEU B O 1
ATOM 2533 N N . GLY B 1 134 ? 26.913 -17.544 36.732 1.00 15.28 132 GLY B N 1
ATOM 2534 C CA . GLY B 1 134 ? 28.214 -18.222 36.580 1.00 17.37 132 GLY B CA 1
ATOM 2535 C C . GLY B 1 134 ? 28.354 -18.900 35.218 1.00 16.14 132 GLY B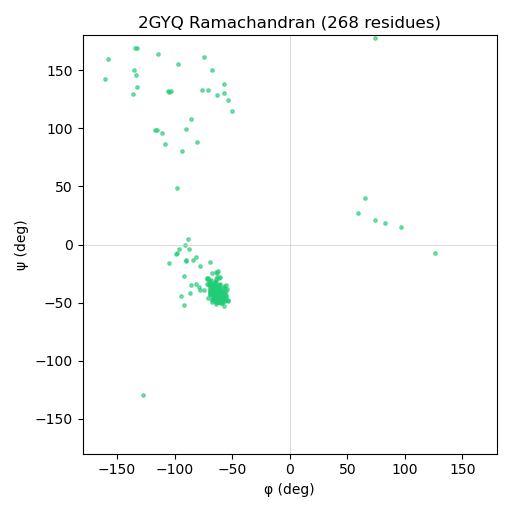 C 1
ATOM 2536 O O . GLY B 1 134 ? 29.153 -19.833 35.046 1.00 18.62 132 GLY B O 1
ATOM 2537 N N . HIS B 1 135 ? 27.556 -18.448 34.251 1.00 14.17 133 HIS B N 1
ATOM 2538 C CA . HIS B 1 135 ? 27.619 -18.936 32.899 1.00 13.80 133 HIS B CA 1
ATOM 2539 C C . HIS B 1 135 ? 28.437 -18.040 31.982 1.00 14.98 133 HIS B C 1
ATOM 2540 O O . HIS B 1 135 ? 28.033 -17.716 30.855 1.00 13.91 133 HIS B O 1
ATOM 2547 N N . ASP B 1 136 ? 29.643 -17.660 32.426 1.00 15.71 134 ASP B N 1
ATOM 2548 C CA A ASP B 1 136 ? 30.559 -16.968 31.523 0.60 16.75 134 ASP B CA 1
ATOM 2549 C CA B ASP B 1 136 ? 30.548 -16.963 31.537 0.40 16.09 134 ASP B CA 1
ATOM 2550 C C . ASP B 1 136 ? 30.843 -17.738 30.247 1.00 16.61 134 ASP B C 1
ATOM 2551 O O . ASP B 1 136 ? 31.124 -17.134 29.191 1.00 16.49 134 ASP B O 1
ATOM 2560 N N . ASP B 1 137 ? 30.756 -19.064 30.340 1.00 16.27 135 ASP B N 1
ATOM 2561 C CA . ASP B 1 137 ? 31.000 -19.899 29.177 1.00 16.77 135 ASP B CA 1
ATOM 2562 C C . ASP B 1 137 ? 30.156 -19.565 27.951 1.00 15.61 135 ASP B C 1
ATOM 2563 O O . ASP B 1 137 ? 30.652 -19.579 26.823 1.00 19.42 135 ASP B O 1
ATOM 2568 N N . ILE B 1 138 ? 28.895 -19.215 28.145 1.00 12.42 136 ILE B N 1
ATOM 2569 C CA . ILE B 1 138 ? 28.076 -18.910 26.995 1.00 11.84 136 ILE B CA 1
ATOM 2570 C C . ILE B 1 138 ? 28.113 -17.434 26.592 1.00 11.61 136 ILE B C 1
ATOM 2571 O O . ILE B 1 138 ? 27.681 -17.071 25.471 1.00 10.80 136 ILE B O 1
ATOM 2576 N N . VAL B 1 139 ? 28.626 -16.601 27.502 1.00 11.14 137 VAL B N 1
ATOM 2577 C CA . VAL B 1 139 ? 28.676 -15.150 27.245 1.00 11.36 137 VAL B CA 1
ATOM 2578 C C . VAL B 1 139 ? 29.524 -14.839 26.012 1.00 10.73 137 VAL B C 1
ATOM 2579 O O . VAL B 1 139 ? 29.194 -13.914 25.276 1.00 11.24 137 VAL B O 1
ATOM 2583 N N . ARG B 1 140 ? 30.586 -15.602 25.737 1.00 11.34 138 ARG B N 1
ATOM 2584 C CA A ARG B 1 140 ? 31.404 -15.255 24.569 0.60 11.50 138 ARG B CA 1
ATOM 2585 C CA B ARG B 1 140 ? 31.411 -15.291 24.562 0.40 11.63 138 ARG B CA 1
ATOM 2586 C C . ARG B 1 140 ? 30.588 -15.267 23.280 1.00 11.53 138 ARG B C 1
ATOM 2587 O O . ARG B 1 140 ? 30.729 -14.363 22.456 1.00 13.43 138 ARG B O 1
ATOM 2602 N N . PHE B 1 141 ? 29.712 -16.255 23.138 1.00 9.30 139 PHE B N 1
ATOM 2603 C CA . PHE B 1 141 ? 28.868 -16.372 21.929 1.00 9.89 139 PHE B CA 1
ATOM 2604 C C . PHE B 1 141 ? 27.801 -15.274 21.906 1.00 8.75 139 PHE B C 1
ATOM 2605 O O . PHE B 1 141 ? 27.539 -14.641 20.863 1.00 9.42 139 PHE B O 1
ATOM 2613 N N . LEU B 1 142 ? 27.151 -15.081 23.047 1.00 9.16 140 LEU B N 1
ATOM 2614 C CA . LEU B 1 142 ? 26.098 -14.063 23.121 1.00 8.45 140 LEU B CA 1
ATOM 2615 C C . LEU B 1 142 ? 26.641 -12.673 22.842 1.00 8.15 140 LEU B C 1
ATOM 2616 O O . LEU B 1 142 ? 25.963 -11.867 22.184 1.00 8.68 140 LEU B O 1
ATOM 2621 N N . THR B 1 143 ? 27.844 -12.375 23.370 1.00 8.11 141 THR B N 1
ATOM 2622 C CA . THR B 1 143 ? 28.463 -11.070 23.122 1.00 8.25 141 THR B CA 1
ATOM 2623 C C . THR B 1 143 ? 28.804 -10.861 21.631 1.00 8.48 141 THR B C 1
ATOM 2624 O O . THR B 1 143 ? 28.629 -9.750 21.110 1.00 8.53 141 THR B O 1
ATOM 2628 N N . THR B 1 144 ? 29.264 -11.913 20.943 1.00 8.81 142 THR B N 1
ATOM 2629 C CA . THR B 1 144 ? 29.569 -11.787 19.518 1.00 8.59 142 THR B CA 1
ATOM 2630 C C . THR B 1 144 ? 28.258 -11.410 18.786 1.00 8.94 142 THR B C 1
ATOM 2631 O O . THR B 1 144 ? 28.255 -10.477 17.973 1.00 9.22 142 THR B O 1
ATOM 2635 N N . ASN B 1 145 ? 27.146 -12.076 19.128 1.00 8.45 143 ASN B N 1
ATOM 2636 C CA . ASN B 1 145 ? 25.857 -11.737 18.515 1.00 7.81 143 ASN B CA 1
ATOM 2637 C C . ASN B 1 145 ? 25.468 -10.314 18.843 1.00 7.88 143 ASN B C 1
ATOM 2638 O O . ASN B 1 145 ? 25.163 -9.528 17.942 1.00 8.23 143 ASN B O 1
ATOM 2643 N N . LEU B 1 146 ? 25.531 -9.957 20.122 1.00 8.13 144 LEU B N 1
ATOM 2644 C CA . LEU B 1 146 ? 25.153 -8.609 20.584 1.00 7.72 144 LEU B CA 1
ATOM 2645 C C . LEU B 1 146 ? 25.907 -7.557 19.808 1.00 8.47 144 LEU B C 1
ATOM 2646 O O . LEU B 1 146 ? 25.318 -6.580 19.326 1.00 9.21 144 LEU B O 1
ATOM 2651 N N . ASN B 1 147 ? 27.220 -7.727 19.673 1.00 8.08 145 ASN B N 1
ATOM 2652 C CA . ASN B 1 147 ? 28.006 -6.674 19.052 1.00 8.40 145 ASN B CA 1
ATOM 2653 C C . ASN B 1 147 ? 27.690 -6.514 17.560 1.00 8.27 145 ASN B C 1
ATOM 2654 O O . ASN B 1 147 ? 27.750 -5.400 17.025 1.00 9.70 145 ASN B O 1
ATOM 2659 N N . GLU B 1 148 ? 27.315 -7.617 16.903 1.00 7.67 146 GLU B N 1
ATOM 2660 C CA . GLU B 1 148 ? 26.841 -7.489 15.502 1.00 8.46 146 GLU B CA 1
ATOM 2661 C C . GLU B 1 148 ? 25.514 -6.702 15.438 1.00 8.28 146 GLU B C 1
ATOM 2662 O O . GLU B 1 148 ? 25.305 -5.944 14.477 1.00 9.89 146 GLU B O 1
ATOM 2668 N N . GLU B 1 149 ? 24.621 -6.869 16.404 1.00 7.48 147 GLU B N 1
ATOM 2669 C CA . GLU B 1 149 ? 23.371 -6.100 16.410 1.00 7.83 147 GLU B CA 1
ATOM 2670 C C . GLU B 1 149 ? 23.662 -4.619 16.637 1.00 7.72 147 GLU B C 1
ATOM 2671 O O . GLU B 1 149 ? 23.080 -3.758 15.961 1.00 9.21 147 GLU B O 1
ATOM 2677 N N . LYS B 1 150 ? 24.556 -4.321 17.589 1.00 8.64 148 LYS B N 1
ATOM 2678 C CA A LYS B 1 150 ? 24.970 -2.938 17.851 0.60 9.67 148 LYS B CA 1
ATOM 2679 C CA B LYS B 1 150 ? 24.944 -2.932 17.843 0.40 9.66 148 LYS B CA 1
ATOM 2680 C C . LYS B 1 150 ? 25.554 -2.303 16.587 1.00 9.74 148 LYS B C 1
ATOM 2681 O O . LYS B 1 150 ? 25.194 -1.154 16.214 1.00 11.11 148 LYS B O 1
ATOM 2692 N N . ALA B 1 151 ? 26.444 -3.042 15.903 1.00 9.64 149 ALA B N 1
ATOM 2693 C CA . ALA B 1 151 ? 27.066 -2.529 14.703 1.00 9.73 149 ALA B CA 1
ATOM 2694 C C . ALA B 1 151 ? 26.044 -2.287 13.613 1.00 9.99 149 ALA B C 1
ATOM 2695 O O . ALA B 1 151 ? 26.080 -1.249 12.950 1.00 11.97 149 ALA B O 1
ATOM 2697 N N . ALA B 1 152 ? 25.108 -3.207 13.461 1.00 9.48 150 ALA B N 1
ATOM 2698 C CA . ALA B 1 152 ? 24.080 -3.059 12.412 1.00 10.40 150 ALA B CA 1
ATOM 2699 C C . ALA B 1 152 ? 23.234 -1.815 12.727 1.00 11.19 150 ALA B C 1
ATOM 2700 O O . ALA B 1 152 ? 22.928 -1.013 11.827 1.00 12.57 150 ALA B O 1
ATOM 2702 N N . ASN B 1 153 ? 22.848 -1.645 13.989 1.00 11.05 151 ASN B N 1
ATOM 2703 C CA . ASN B 1 153 ? 22.091 -0.450 14.400 1.00 11.96 151 ASN B CA 1
ATOM 2704 C C . ASN B 1 153 ? 22.819 0.841 14.107 1.00 13.50 151 ASN B C 1
ATOM 2705 O O . ASN B 1 153 ? 22.228 1.778 13.582 1.00 14.56 151 ASN B O 1
ATOM 2710 N N . THR B 1 154 ? 24.097 0.898 14.440 1.00 13.29 152 THR B N 1
ATOM 2711 C CA . THR B 1 154 ? 24.875 2.111 14.208 1.00 15.69 152 THR B CA 1
ATOM 2712 C C . THR B 1 154 ? 24.945 2.431 12.737 1.00 17.39 152 THR B C 1
ATOM 2713 O O . THR B 1 154 ? 24.798 3.605 12.340 1.00 19.25 152 THR B O 1
ATOM 2717 N N . LYS B 1 155 ? 25.170 1.418 11.928 1.00 16.33 153 LYS B N 1
ATOM 2718 C CA . LYS B 1 155 ? 25.282 1.612 10.493 1.00 18.78 153 LYS B CA 1
ATOM 2719 C C . LYS B 1 155 ? 23.962 2.052 9.898 1.00 19.10 153 LYS B C 1
ATOM 2720 O O . LYS B 1 155 ? 23.917 2.971 9.075 1.00 20.91 153 LYS B O 1
ATOM 2726 N N . LEU B 1 156 ? 22.873 1.487 10.383 1.00 17.53 154 LEU B N 1
ATOM 2727 C CA . LEU B 1 156 ? 21.535 1.967 9.957 1.00 18.05 154 LEU B CA 1
ATOM 2728 C C . LEU B 1 156 ? 21.283 3.431 10.335 1.00 21.02 154 LEU B C 1
ATOM 2729 O O . LEU B 1 156 ? 20.595 4.158 9.579 1.00 22.57 154 LEU B O 1
ATOM 2734 N N . ASN B 1 157 ? 21.767 3.874 11.503 1.00 23.46 155 ASN B N 1
ATOM 2735 C CA . ASN B 1 157 ? 21.567 5.253 11.999 1.00 26.71 155 ASN B CA 1
ATOM 2736 C C . ASN B 1 157 ? 22.221 6.267 11.076 1.00 28.89 155 ASN B C 1
ATOM 2737 O O . ASN B 1 157 ? 21.775 7.425 11.031 1.00 29.30 155 ASN B O 1
ATOM 2742 N N . THR B 1 158 ? 23.230 5.829 10.323 1.00 30.90 156 THR B N 1
ATOM 2743 C CA . THR B 1 158 ? 24.003 6.692 9.397 1.00 33.42 156 THR B CA 1
ATOM 2744 C C . THR B 1 158 ? 23.572 6.604 7.902 1.00 33.47 156 THR B C 1
ATOM 2745 O O . THR B 1 158 ? 24.036 7.408 7.066 1.00 34.52 156 THR B O 1
ATOM 2749 N N . VAL B 1 159 ? 22.691 5.661 7.546 1.00 32.43 157 VAL B N 1
ATOM 2750 C CA . VAL B 1 159 ? 22.270 5.470 6.134 1.00 32.33 157 VAL B CA 1
ATOM 2751 C C . VAL B 1 159 ? 21.674 6.771 5.526 1.00 32.60 157 VAL B C 1
ATOM 2752 O O . VAL B 1 159 ? 20.824 7.402 6.149 1.00 31.51 157 VAL B O 1
ATOM 2756 N N . ALA B 1 160 ? 22.149 7.167 4.334 1.00 34.05 158 ALA B N 1
ATOM 2757 C CA . ALA B 1 160 ? 21.825 8.498 3.780 1.00 34.07 158 ALA B CA 1
ATOM 2758 C C . ALA B 1 160 ? 20.912 8.426 2.573 1.00 34.60 158 ALA B C 1
ATOM 2759 O O . ALA B 1 160 ? 21.375 8.257 1.435 1.00 35.42 158 ALA B O 1
ATOM 2761 N N . LEU B 1 161 ? 19.612 8.589 2.796 1.00 33.48 159 LEU B N 1
ATOM 2762 C CA . LEU B 1 161 ? 18.663 8.314 1.719 1.00 33.27 159 LEU B CA 1
ATOM 2763 C C . LEU B 1 161 ? 18.447 9.466 0.724 1.00 33.73 159 LEU B C 1
ATOM 2764 O O . LEU B 1 161 ? 18.317 9.226 -0.488 1.00 34.87 159 LEU B O 1
#

InterPro domains:
  IPR009078 Ferritin-like superfamily [SSF47240] (2-157)
  IPR010287 Protein of unknown function DUF892, YciF-like [PF05974] (10-167)
  IPR012347 Ferritin-like [G3DSA:1.20.1260.10] (1-169)
  IPR047114 Protein YciF [PTHR30565] (1-168)

Foldseek 3Di:
DDDQPPVQPDLVSVLLQLLLAVLQLLVVLLVLLVVLLVLADDCCLNVLSVVVNVLSVVLNVLSVVVCVVVVHDSHDYYHVVSVVLSVVLVVVLVVDDDNLVNNVSSLVSLLVSLVVLLVSLVVSLVSCVVVPPVSNNVSSVVSNVSSVVSNVSSVPPPRDPD/DDPPPQDDLVSVLLQLLQAVLVLLVVLLVLLVVLLVLADDPVLNVLSVVVSVVSVVLNVLSQVLQVVVPDGHHHDHHVVSVVLSVVLVVVLVVDDDSVVSNVSSLVSLLVSLVVLLVSLVVSLVSCVVVVNPVSNVSSVVSNVSSVVSNVVSVPDDD

B-factor: mean 17.56, std 8.92, range [6.59, 66.73]

CATH classification: 1.20.1260.10

Sequence (319 aa):
MGFFFSSRDIQQTMEEDLLLHGLRDIYYAEQQQITKALPKKMMIEEQATNRDLSSQGLTSSHHLEEETQQKQQIERLDQVFKKKLGQKKPSGVNCPAIDGLIKEEADDEETAGEIADKKTVLDAAIVANAQAVEEHYEIARYGTLIAWAEEELGHDDIVRFLTTNLNEEEKAANTKKLNTVALRASFFSRDIQQTMEDLLLHGLRDIYYAEQQITKALPKMMIEEQQATNRRDLSSQQGLTSSHLEEETQQKQIERLDQVFKKKLGQQKKPSGVVNCPAIDGLIKEADDETAGEEIADKTTVLDAAIVANAQAVEHYYEIARYGTLIAWAEEEELGHDDDIVRRFLTTNLNEEKKAANTKLNTVAL

Secondary structure (DSSP, 8-state):
--TTTT-B-SHHHHHHHHHHHHHHHHHHHHHHHHHHHHH--SHHHHHHHHHHHHHHHHHHHHHHHHHHHHT--S-S---HHHHHHHHHHHHHHHTB--HHHHHHHHHHHHHHHHHHHHHHHHHHHHHHHHTT-HHHHHHHHHHHHHHHHHHHHHHH------/--SS-B-SHHHHHHHHHHHHHHHHHHHHHHHHHHHHH--SHHHHHHHHHHHHHHHHHHHHHHHHHHHHTS-------HHHHHHHHHHHHHHHTB--HHHHHHHHHHHHHHHHHHHHHHHHHHHHHHHHTT-HHHHHHHHHHHHHHHHHHHHHHH---